Protein AF-A0AA35T7T2-F1 (afdb_monomer)

Radius of gyration: 18.45 Å; Cα contacts (8 Å, |Δi|>4): 358; chains: 1; bounding box: 51×38×45 Å

Mean predicted aligned error: 10.05 Å

Secondary structure (DSSP, 8-state):
-EEEEEPP--S-HHHHHHHHHHHHHTT-SEEEE---SS--SS--S--TTSTT----S-TTS----HHHHHHHHHHH-SSSEEEES-EEGGGS-HHHHHHHHHHHHHHHTS-EE--EE----HHHHHHTT--GGGHHHHHHHHHHHHHHHHHHHHHHHHHTT--TT-----EEEEEEEGGGT----------SSSEEEE-HHHHHHHHHHHHHTT--EEEEE-S-S-HHHHHHHHHHIIIIIHHHH-

Foldseek 3Di:
DAEEEEQFQDPDLVLSLVLLVLLVVLPHAAYEYEADPAQDQDWAQQCPQDPSSTDPDHNPRHDDHRLVSLLSNLVSDQHHAYEYPAHQCQQDPLLVVLVSQVVSCVSSVNRYDHHYDLDGDVVRCVVSVHPNVCSVVSSVVSVCVSCVCVVVVVVVCVVVPDDPPPDADEAEEEEAADPPPDDFDDDDDDPDTRYDHYHLVVLLVVLLVCVVVPHPYYYYYYRDSDSVVSSVVSVCCSPRRVVSSD

Organism: Geodia barretti (NCBI:txid519541)

Nearest PDB structures (foldseek):
  8cbb-assembly1_A  TM=7.106E-01  e=1.492E-10  Enhygromyxa salina
  8cbb-assembly2_D  TM=7.068E-01  e=3.061E-10  Enhygromyxa salina
  8cbb-assembly2_C  TM=6.915E-01  e=2.269E-10  Enhygromyxa salina
  1luc-assembly1_A  TM=7.127E-01  e=1.289E-09  Vibrio harveyi
  8cbb-assembly1_B  TM=6.224E-01  e=2.558E-10  Enhygromyxa salina

Structure (mmCIF, N/CA/C/O backbone):
data_AF-A0AA35T7T2-F1
#
_entry.id   AF-A0AA35T7T2-F1
#
loop_
_atom_site.group_PDB
_atom_site.id
_atom_site.type_symbol
_atom_site.label_atom_id
_atom_site.label_alt_id
_atom_site.label_comp_id
_atom_site.label_asym_id
_atom_site.label_entity_id
_atom_site.label_seq_id
_atom_site.pdbx_PDB_ins_code
_atom_site.Cartn_x
_atom_site.Cartn_y
_atom_site.Cartn_z
_atom_site.occupancy
_atom_site.B_iso_or_equiv
_atom_site.auth_seq_id
_atom_site.auth_comp_id
_atom_site.auth_asym_id
_atom_site.auth_atom_id
_atom_site.pdbx_PDB_model_num
ATOM 1 N N . MET A 1 1 ? -15.234 11.773 5.184 1.00 90.00 1 MET A N 1
ATOM 2 C CA . MET A 1 1 ? -13.893 11.514 4.617 1.00 90.00 1 MET A CA 1
ATOM 3 C C . MET A 1 1 ? -13.522 10.070 4.916 1.00 90.00 1 MET A C 1
ATOM 5 O O . MET A 1 1 ? -13.792 9.624 6.023 1.00 90.00 1 MET A O 1
ATOM 9 N N . GLN A 1 2 ? -12.955 9.349 3.954 1.00 92.56 2 GLN A N 1
ATOM 10 C CA . GLN A 1 2 ? -12.390 8.011 4.138 1.00 92.56 2 GLN A CA 1
ATOM 11 C C . GLN A 1 2 ? -10.878 8.111 4.350 1.00 92.56 2 GLN A C 1
ATOM 13 O O . GLN A 1 2 ? -10.206 8.919 3.706 1.00 92.56 2 GLN A O 1
ATOM 18 N N . TYR A 1 3 ? -10.340 7.274 5.231 1.00 95.19 3 TYR A N 1
ATOM 19 C CA . TYR A 1 3 ? -8.925 7.303 5.592 1.00 95.19 3 TYR A CA 1
ATOM 20 C C . TYR A 1 3 ? -8.271 5.956 5.309 1.00 95.19 3 TYR A C 1
ATOM 22 O O . TYR A 1 3 ? -8.818 4.909 5.659 1.00 95.19 3 TYR A O 1
ATOM 30 N N . GLY A 1 4 ? -7.101 5.995 4.677 1.00 95.12 4 GLY A N 1
ATOM 31 C CA . GLY A 1 4 ? -6.269 4.830 4.425 1.00 95.12 4 GLY A CA 1
ATOM 32 C C . GLY A 1 4 ? -4.819 5.039 4.837 1.00 95.12 4 GLY A C 1
ATOM 33 O O . GLY A 1 4 ? -4.355 6.171 4.978 1.00 95.12 4 GLY A O 1
ATOM 34 N N . PHE A 1 5 ? -4.094 3.937 5.011 1.00 95.44 5 PHE A N 1
ATOM 35 C CA . PHE A 1 5 ? -2.726 3.954 5.532 1.00 95.44 5 PHE A CA 1
ATOM 36 C C . PHE A 1 5 ? -1.808 3.006 4.763 1.00 95.44 5 PHE A C 1
ATOM 38 O O . PHE A 1 5 ? -2.189 1.887 4.432 1.00 95.44 5 PHE A O 1
ATOM 45 N N . CYS A 1 6 ? -0.589 3.439 4.460 1.00 93.62 6 CYS A N 1
ATOM 46 C CA . CYS A 1 6 ? 0.406 2.580 3.838 1.00 93.62 6 CYS A CA 1
ATOM 47 C C . CYS A 1 6 ? 0.903 1.553 4.858 1.00 93.62 6 CYS A C 1
ATOM 49 O O . CYS A 1 6 ? 1.169 1.897 6.002 1.00 93.62 6 CYS A O 1
ATOM 51 N N . LEU A 1 7 ? 1.054 0.299 4.450 1.00 92.94 7 LEU A N 1
ATOM 52 C CA . LEU A 1 7 ? 1.668 -0.728 5.272 1.00 92.94 7 LEU A CA 1
ATOM 53 C C . LEU A 1 7 ? 3.111 -0.316 5.616 1.00 92.94 7 LEU A C 1
ATOM 55 O O . LEU A 1 7 ? 3.824 0.194 4.742 1.00 92.94 7 LEU A O 1
ATOM 59 N N . PRO A 1 8 ? 3.551 -0.543 6.862 1.00 89.12 8 PRO A N 1
ATOM 60 C CA . PRO A 1 8 ? 4.924 -0.283 7.266 1.00 89.12 8 PRO A CA 1
ATOM 61 C C . PRO A 1 8 ? 5.891 -1.201 6.510 1.00 89.12 8 PRO A C 1
ATOM 63 O O . PRO A 1 8 ? 5.558 -2.324 6.131 1.00 89.12 8 PRO A O 1
ATOM 66 N N . ASN A 1 9 ? 7.117 -0.725 6.292 1.00 80.31 9 ASN A N 1
ATOM 67 C CA . ASN A 1 9 ? 8.129 -1.471 5.536 1.00 80.31 9 ASN A CA 1
ATOM 68 C C . ASN A 1 9 ? 8.874 -2.431 6.457 1.00 80.31 9 ASN A C 1
ATOM 70 O O . ASN A 1 9 ? 10.001 -2.166 6.872 1.00 80.31 9 ASN A O 1
ATOM 74 N N . THR A 1 10 ? 8.216 -3.534 6.782 1.00 86.00 10 THR A N 1
ATOM 75 C CA . THR A 1 10 ? 8.790 -4.642 7.541 1.00 86.00 10 THR A CA 1
ATOM 76 C C . THR A 1 10 ? 8.842 -5.908 6.684 1.00 86.00 10 THR A C 1
ATOM 78 O O . THR A 1 10 ? 8.044 -6.086 5.762 1.00 86.00 10 THR A O 1
ATOM 81 N N . MET A 1 11 ? 9.805 -6.782 6.984 1.00 87.69 11 MET A N 1
ATOM 82 C CA . MET A 1 11 ? 9.878 -8.141 6.425 1.00 87.69 11 MET A CA 1
ATOM 83 C C . MET A 1 11 ? 9.157 -9.164 7.302 1.00 87.69 11 MET A C 1
ATOM 85 O O . MET A 1 11 ? 9.107 -10.340 6.941 1.00 87.69 11 MET A O 1
ATOM 89 N N . ASP A 1 12 ? 8.640 -8.743 8.456 1.00 91.19 12 ASP A N 1
ATOM 90 C CA . ASP A 1 12 ? 7.944 -9.614 9.386 1.00 91.19 12 ASP A CA 1
ATOM 91 C C . ASP A 1 12 ? 6.448 -9.680 9.039 1.00 91.19 12 ASP A C 1
ATOM 93 O O . ASP A 1 12 ? 5.705 -8.694 9.088 1.00 91.19 12 ASP A O 1
ATOM 97 N N . GLY A 1 13 ? 5.997 -10.878 8.663 1.00 93.12 13 GLY A N 1
ATOM 98 C CA . GLY A 1 13 ? 4.595 -11.132 8.350 1.00 93.12 13 GLY A CA 1
ATOM 99 C C . GLY A 1 13 ? 3.669 -10.942 9.554 1.00 93.12 13 GLY A C 1
ATOM 100 O O . GLY A 1 13 ? 2.526 -10.505 9.377 1.00 93.12 13 GLY A O 1
ATOM 101 N N . ASP A 1 14 ? 4.120 -11.231 10.773 1.00 94.94 14 ASP A N 1
ATOM 102 C CA . ASP A 1 14 ? 3.295 -11.073 11.970 1.00 94.94 14 ASP A CA 1
ATOM 103 C C . ASP A 1 14 ? 3.052 -9.590 12.249 1.00 94.94 14 ASP A C 1
ATOM 105 O O . ASP A 1 14 ? 1.908 -9.193 12.491 1.00 94.94 14 ASP A O 1
ATOM 109 N N . GLU A 1 15 ? 4.082 -8.758 12.094 1.00 94.31 15 GLU A N 1
ATOM 110 C CA . GLU A 1 15 ? 3.985 -7.301 12.185 1.00 94.31 15 GLU A CA 1
ATOM 111 C C . GLU A 1 15 ? 3.032 -6.711 11.136 1.00 94.31 15 GLU A C 1
ATOM 113 O O . GLU A 1 15 ? 2.139 -5.934 11.489 1.00 94.31 15 GLU A O 1
ATOM 118 N N . LEU A 1 16 ? 3.143 -7.132 9.867 1.00 94.44 16 LEU A N 1
ATOM 119 C CA . LEU A 1 16 ? 2.212 -6.718 8.807 1.00 94.44 16 LEU A CA 1
ATOM 120 C C . LEU A 1 16 ? 0.769 -7.097 9.141 1.00 94.44 16 LEU A C 1
ATOM 122 O O . LEU A 1 16 ? -0.144 -6.281 8.996 1.00 94.44 16 LEU A O 1
ATOM 126 N N . SER A 1 17 ? 0.555 -8.332 9.606 1.00 96.50 17 SER A N 1
ATOM 127 C CA . SER A 1 17 ? -0.779 -8.817 9.966 1.00 96.50 17 SER A CA 1
ATOM 128 C C . SER A 1 17 ? -1.364 -8.047 11.150 1.00 96.50 17 SER A C 1
ATOM 130 O O . SER A 1 17 ? -2.574 -7.826 11.209 1.00 96.50 17 SER A O 1
ATOM 132 N N . ARG A 1 18 ? -0.518 -7.660 12.112 1.00 96.81 18 ARG A N 1
ATOM 133 C CA . ARG A 1 18 ? -0.922 -6.935 13.316 1.00 96.81 18 ARG A CA 1
ATOM 134 C C . ARG A 1 18 ? -1.313 -5.510 12.966 1.00 96.81 18 ARG A C 1
ATOM 136 O O . ARG A 1 18 ? -2.390 -5.076 13.358 1.00 96.81 18 ARG A O 1
ATOM 143 N N . PHE A 1 19 ? -0.484 -4.827 12.179 1.00 96.75 19 PHE A N 1
ATOM 144 C CA . PHE A 1 19 ? -0.776 -3.484 11.695 1.00 96.75 19 PHE A CA 1
ATOM 145 C C . PHE A 1 19 ? -2.083 -3.455 10.888 1.00 96.75 19 PHE A C 1
ATOM 147 O O . PHE A 1 19 ? -2.967 -2.649 11.171 1.00 96.75 19 PHE A O 1
ATOM 154 N N . ALA A 1 20 ? -2.247 -4.369 9.925 1.00 97.62 20 ALA A N 1
ATOM 155 C CA . ALA A 1 20 ? -3.439 -4.399 9.081 1.00 97.62 20 ALA A CA 1
ATOM 156 C C . ALA A 1 20 ? -4.728 -4.689 9.870 1.00 97.62 20 ALA A C 1
ATOM 158 O O . ALA A 1 20 ? -5.756 -4.068 9.606 1.00 97.62 20 ALA A O 1
ATOM 159 N N . ARG A 1 21 ? -4.677 -5.596 10.857 1.00 98.25 21 ARG A N 1
ATOM 160 C CA . ARG A 1 21 ? -5.818 -5.874 11.744 1.00 98.25 2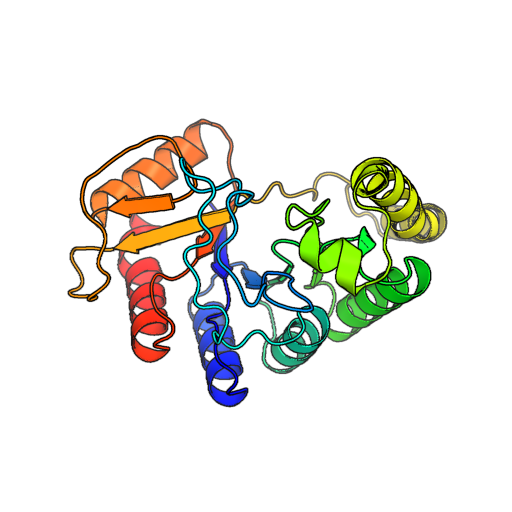1 ARG A CA 1
ATOM 161 C C . ARG A 1 21 ? -6.146 -4.700 12.654 1.00 98.25 21 ARG A C 1
ATOM 163 O O . ARG A 1 21 ? -7.314 -4.366 12.782 1.00 98.25 21 ARG A O 1
ATOM 170 N N . ASN A 1 22 ? -5.142 -4.039 13.224 1.00 97.94 22 ASN A N 1
ATOM 171 C CA . ASN A 1 22 ? -5.368 -2.858 14.053 1.00 97.94 22 ASN A CA 1
ATOM 172 C C . ASN A 1 22 ? -6.011 -1.720 13.239 1.00 97.94 22 ASN A C 1
ATOM 174 O O . ASN A 1 22 ? -6.977 -1.112 13.690 1.00 97.94 22 ASN A O 1
ATOM 178 N N . ALA A 1 23 ? -5.560 -1.504 11.997 1.00 98.00 23 ALA A N 1
ATOM 179 C CA . ALA A 1 23 ? -6.194 -0.539 11.103 1.00 98.00 23 ALA A CA 1
ATOM 180 C C . ALA A 1 23 ? -7.667 -0.888 10.798 1.00 98.00 23 ALA A C 1
ATOM 182 O O . ALA A 1 23 ? -8.518 0.001 10.775 1.00 98.00 23 ALA A O 1
ATOM 183 N N . GLU A 1 24 ? -7.975 -2.174 10.593 1.00 98.19 24 GLU A N 1
ATOM 184 C CA . GLU A 1 24 ? -9.346 -2.669 10.399 1.00 98.19 24 GLU A CA 1
ATOM 185 C C . GLU A 1 24 ? -10.217 -2.479 11.652 1.00 98.19 24 GLU A C 1
ATOM 187 O O . GLU A 1 24 ? -11.337 -1.980 11.553 1.00 98.19 24 GLU A O 1
ATOM 192 N N . GLU A 1 25 ? -9.704 -2.828 12.833 1.00 98.12 25 GLU A N 1
ATOM 193 C CA . GLU A 1 25 ? -10.405 -2.710 14.119 1.00 98.12 25 GLU A CA 1
ATOM 194 C C . GLU A 1 25 ? -10.719 -1.253 14.488 1.00 98.12 25 GLU A C 1
ATOM 196 O O . GLU A 1 25 ? -11.779 -0.974 15.049 1.00 98.12 25 GLU A O 1
ATOM 201 N N . LEU A 1 26 ? -9.839 -0.318 14.118 1.00 97.81 26 LEU A N 1
ATOM 202 C CA . LEU A 1 26 ? -10.050 1.124 14.283 1.00 97.81 26 LEU A CA 1
ATOM 203 C C . LEU A 1 26 ? -11.031 1.716 13.253 1.00 97.81 26 LEU A C 1
ATOM 205 O O . LEU A 1 26 ? -11.369 2.897 13.331 1.00 97.81 26 LEU A O 1
ATOM 209 N N . GLY A 1 27 ? -11.517 0.908 12.304 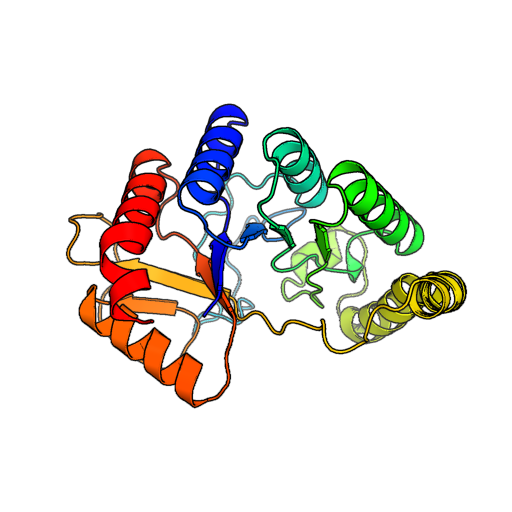1.00 96.56 27 GLY A N 1
ATOM 210 C CA . GLY A 1 27 ? -12.532 1.304 11.330 1.00 96.56 27 GLY A CA 1
ATOM 211 C C . GLY A 1 27 ? -11.993 2.109 10.149 1.00 96.56 27 GLY A C 1
ATOM 212 O O . GLY A 1 27 ? -12.755 2.846 9.518 1.00 96.56 27 GLY A O 1
ATOM 213 N N . PHE A 1 28 ? -10.698 2.000 9.837 1.00 97.56 28 PHE A N 1
ATOM 214 C CA . PHE A 1 28 ? -10.143 2.643 8.649 1.00 97.56 28 PHE A CA 1
ATOM 215 C C . PHE A 1 28 ? -10.574 1.937 7.363 1.00 97.56 28 PHE A C 1
ATOM 217 O O . PHE A 1 28 ? -10.801 0.731 7.323 1.00 97.56 28 PHE A O 1
ATOM 224 N N . GLU A 1 29 ? -10.673 2.713 6.284 1.00 96.69 29 GLU A N 1
ATOM 225 C CA . GLU A 1 29 ? -11.236 2.248 5.015 1.00 96.69 29 GLU A CA 1
ATOM 226 C C . GLU A 1 29 ? -10.290 1.282 4.298 1.00 96.69 29 GLU A C 1
ATOM 228 O O . GLU A 1 29 ? -10.727 0.327 3.654 1.00 96.69 29 GLU A O 1
ATOM 233 N N . SER A 1 30 ? -8.983 1.565 4.338 1.00 96.56 30 SER A N 1
ATOM 234 C CA . SER A 1 30 ? -8.034 0.904 3.443 1.00 96.56 30 SER A CA 1
ATOM 235 C C . SER A 1 30 ? -6.593 0.865 3.946 1.00 96.56 30 SER A C 1
ATOM 237 O O . SER A 1 30 ? -6.118 1.790 4.604 1.00 96.56 30 SER A O 1
ATOM 239 N N . VAL A 1 31 ? -5.864 -0.180 3.554 1.00 97.19 31 VAL A N 1
ATOM 240 C CA . VAL A 1 31 ? -4.403 -0.258 3.664 1.00 97.19 31 VAL A CA 1
ATOM 241 C C . VAL A 1 31 ? -3.747 -0.375 2.296 1.00 97.19 31 VAL A C 1
ATOM 243 O O . VAL A 1 31 ? -4.304 -0.977 1.374 1.00 97.19 31 VAL A O 1
ATOM 246 N N . TRP A 1 32 ? -2.554 0.203 2.160 1.00 95.19 32 TRP A N 1
ATOM 247 C CA . TRP A 1 32 ? -1.897 0.378 0.866 1.00 95.19 32 TRP A CA 1
ATOM 248 C C . TRP A 1 32 ? -0.437 -0.055 0.868 1.00 95.19 32 TRP A C 1
ATOM 250 O O . TRP A 1 32 ? 0.252 0.106 1.861 1.00 95.19 32 TRP A O 1
ATOM 260 N N . ILE A 1 33 ? 0.090 -0.534 -0.253 1.00 93.06 33 ILE A N 1
ATOM 261 C CA . ILE A 1 33 ? 1.530 -0.795 -0.391 1.00 93.06 33 ILE A CA 1
ATOM 262 C C . ILE A 1 33 ? 2.050 -0.307 -1.741 1.00 93.06 33 ILE A C 1
ATOM 264 O O . ILE A 1 33 ? 1.362 -0.400 -2.756 1.00 93.06 33 ILE A O 1
ATOM 268 N N . GLY A 1 34 ? 3.242 0.294 -1.741 1.00 90.31 34 GLY A N 1
ATOM 269 C CA . GLY A 1 34 ? 3.920 0.713 -2.970 1.00 90.31 34 GLY A CA 1
ATOM 270 C C . GLY A 1 34 ? 4.467 -0.476 -3.758 1.00 90.31 34 GLY A C 1
ATOM 271 O O . GLY A 1 34 ? 4.434 -1.604 -3.271 1.00 90.31 34 GLY A O 1
ATOM 272 N N . ASP A 1 35 ? 4.996 -0.216 -4.950 1.00 90.19 35 ASP A N 1
ATOM 273 C CA . ASP A 1 35 ? 5.568 -1.246 -5.818 1.00 90.19 35 ASP A CA 1
ATOM 274 C C . ASP A 1 35 ? 6.984 -0.904 -6.259 1.00 90.19 35 ASP A C 1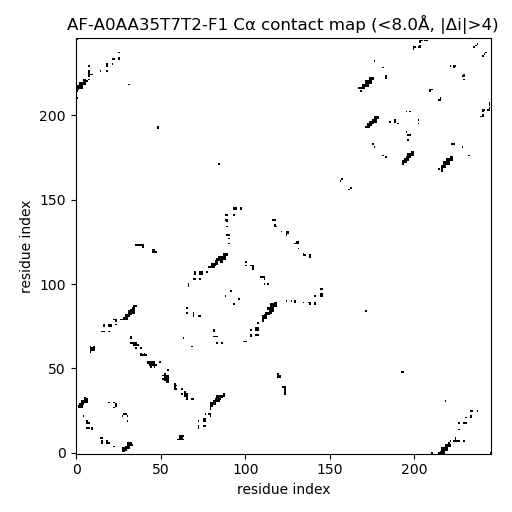
ATOM 276 O O . ASP A 1 35 ? 7.214 0.108 -6.920 1.00 90.19 35 ASP A O 1
ATOM 280 N N . HIS A 1 36 ? 7.906 -1.777 -5.865 1.00 87.62 36 HIS A N 1
ATOM 281 C CA . HIS A 1 36 ? 9.298 -1.810 -6.276 1.00 87.62 36 HIS A CA 1
ATOM 282 C C . HIS A 1 36 ? 9.718 -3.276 -6.380 1.00 87.62 36 HIS A C 1
ATOM 284 O O . HIS A 1 36 ? 9.483 -4.058 -5.457 1.00 87.62 36 HIS A O 1
ATOM 290 N N . ILE A 1 37 ? 10.339 -3.647 -7.498 1.00 85.75 37 ILE A N 1
ATOM 291 C CA . ILE A 1 37 ? 10.889 -4.991 -7.711 1.00 85.75 37 ILE A CA 1
ATOM 292 C C . ILE A 1 37 ? 12.327 -5.048 -7.207 1.00 85.75 37 ILE A C 1
ATOM 294 O O . ILE A 1 37 ? 12.733 -6.021 -6.574 1.00 85.75 37 ILE A O 1
ATOM 298 N N . VAL A 1 38 ? 13.092 -3.989 -7.476 1.00 78.75 38 VAL A N 1
ATOM 299 C CA . VAL A 1 38 ? 14.473 -3.827 -7.023 1.00 78.75 38 VAL A CA 1
ATOM 300 C C . VAL A 1 38 ? 14.713 -2.362 -6.681 1.00 78.75 38 VAL A C 1
ATOM 302 O O . VAL A 1 38 ? 14.539 -1.476 -7.513 1.00 78.75 38 VAL A O 1
ATOM 305 N N . LEU A 1 39 ? 15.126 -2.080 -5.446 1.00 72.00 39 LEU A N 1
ATOM 306 C CA . LEU A 1 39 ? 15.522 -0.721 -5.087 1.00 72.00 39 LEU A CA 1
ATOM 307 C C . LEU A 1 39 ? 16.903 -0.400 -5.681 1.00 72.00 39 LEU A C 1
ATOM 309 O O . LEU A 1 39 ? 17.771 -1.277 -5.747 1.00 72.00 39 LEU A O 1
ATOM 313 N N . PRO A 1 40 ? 17.132 0.844 -6.135 1.00 62.34 40 PRO A N 1
ATOM 314 C CA . PRO A 1 40 ? 18.400 1.217 -6.737 1.00 62.34 40 PRO A CA 1
ATOM 315 C C . PRO A 1 40 ? 19.501 1.182 -5.671 1.00 62.34 40 PRO A C 1
ATOM 317 O O . PRO A 1 40 ? 19.348 1.743 -4.591 1.00 62.34 40 PRO A O 1
ATOM 320 N N . THR A 1 41 ? 20.635 0.554 -5.989 1.00 55.84 41 THR A N 1
ATOM 321 C CA . THR A 1 41 ? 21.811 0.443 -5.101 1.00 55.84 41 THR A CA 1
ATOM 322 C C . THR A 1 41 ? 22.611 1.746 -4.970 1.00 55.84 41 THR A C 1
ATOM 324 O O . THR A 1 41 ? 23.565 1.812 -4.200 1.00 55.84 41 THR A O 1
ATOM 327 N N . ALA A 1 42 ? 22.233 2.790 -5.713 1.00 60.41 42 ALA A N 1
ATOM 328 C CA . ALA A 1 42 ? 22.849 4.113 -5.706 1.00 60.41 42 ALA A CA 1
ATOM 329 C C . ALA A 1 42 ? 21.781 5.205 -5.544 1.00 60.41 42 ALA A C 1
ATOM 331 O O . ALA A 1 42 ? 20.602 4.988 -5.831 1.00 60.41 42 ALA A O 1
ATOM 332 N N . SER A 1 43 ? 22.196 6.396 -5.105 1.00 69.12 43 SER A N 1
ATOM 333 C CA . SER A 1 43 ? 21.318 7.566 -5.044 1.00 69.12 43 SER A CA 1
ATOM 334 C C . SER A 1 43 ? 20.722 7.879 -6.424 1.00 69.12 43 SER A C 1
ATOM 336 O O . SER A 1 43 ? 21.392 7.788 -7.450 1.00 69.12 43 SER A O 1
ATOM 338 N N . THR A 1 44 ? 19.443 8.253 -6.448 1.00 73.75 44 THR A N 1
ATOM 339 C CA . THR A 1 44 ? 18.723 8.696 -7.652 1.00 73.75 44 THR A CA 1
ATOM 340 C C . THR A 1 44 ? 18.347 10.166 -7.516 1.00 73.75 44 THR A C 1
ATOM 342 O O . THR A 1 44 ? 18.160 10.640 -6.398 1.00 73.75 44 THR A O 1
ATOM 345 N N . ASN A 1 45 ? 18.252 10.874 -8.642 1.00 80.31 45 ASN A N 1
ATOM 346 C CA . ASN A 1 45 ? 17.723 12.236 -8.758 1.00 80.31 45 ASN A CA 1
ATOM 347 C C . ASN A 1 45 ? 16.385 12.270 -9.532 1.00 80.31 45 ASN A C 1
ATOM 349 O O . ASN A 1 45 ? 15.971 13.322 -10.016 1.00 80.31 45 ASN A O 1
ATOM 353 N N . GLN A 1 46 ? 15.733 11.115 -9.702 1.00 81.44 46 GLN A N 1
ATOM 354 C CA . GLN A 1 46 ? 14.490 10.970 -10.466 1.00 81.44 46 GLN A CA 1
ATOM 355 C C . GLN A 1 46 ? 13.238 10.926 -9.575 1.00 81.44 46 GLN A C 1
ATOM 357 O O . GLN A 1 46 ? 12.130 10.791 -10.094 1.00 81.44 46 GLN A O 1
ATOM 362 N N . TYR A 1 47 ? 13.376 11.007 -8.246 1.00 81.00 47 TYR A N 1
ATOM 363 C CA . TYR A 1 47 ? 12.241 10.862 -7.339 1.00 81.00 47 TYR A CA 1
ATOM 364 C C . TYR A 1 47 ? 11.298 12.074 -7.435 1.00 81.00 47 TYR A C 1
ATOM 366 O O . TYR A 1 47 ? 11.679 13.182 -7.066 1.00 81.00 47 TYR A O 1
ATOM 374 N N . PRO A 1 48 ? 10.040 11.905 -7.877 1.00 77.31 48 PRO A N 1
ATOM 375 C CA . PRO A 1 48 ? 9.173 13.040 -8.207 1.00 77.31 48 PRO A CA 1
ATOM 376 C C . PRO A 1 48 ? 8.642 13.794 -6.980 1.00 77.31 48 PRO A C 1
ATOM 378 O O . PRO A 1 48 ? 8.014 14.841 -7.123 1.00 77.31 48 PRO A O 1
ATOM 381 N N . TYR A 1 49 ? 8.859 13.261 -5.775 1.00 76.31 49 TYR A N 1
ATOM 382 C CA . TYR A 1 49 ? 8.293 13.794 -4.535 1.00 76.31 49 TYR A CA 1
ATOM 383 C C . TYR A 1 49 ? 9.321 14.519 -3.656 1.00 76.31 49 TYR A C 1
ATOM 385 O O . TYR A 1 49 ? 8.991 14.927 -2.543 1.00 76.31 49 TYR A O 1
ATOM 393 N N . THR A 1 50 ? 10.554 14.706 -4.135 1.00 77.81 50 THR A N 1
ATOM 394 C CA . THR A 1 50 ? 11.561 15.563 -3.493 1.00 77.81 50 THR A CA 1
ATOM 395 C C . THR A 1 50 ? 12.064 16.629 -4.466 1.00 77.81 50 THR A C 1
ATOM 397 O O . THR A 1 50 ? 12.243 16.339 -5.647 1.00 77.81 50 THR A O 1
ATOM 400 N N . PRO A 1 51 ? 12.317 17.872 -4.004 1.00 77.06 51 PRO A N 1
ATOM 401 C CA . PRO A 1 51 ? 12.749 18.957 -4.891 1.00 77.06 51 PRO A CA 1
ATOM 402 C C . PRO A 1 51 ? 14.060 18.682 -5.638 1.00 77.06 51 PRO A C 1
ATOM 404 O O . PRO A 1 51 ? 14.248 19.164 -6.749 1.00 77.06 51 PRO A O 1
ATOM 407 N N . ASP A 1 52 ? 14.967 17.928 -5.018 1.00 80.38 52 ASP A N 1
ATOM 408 C CA . ASP A 1 52 ? 16.266 17.544 -5.575 1.00 80.38 52 ASP A CA 1
ATOM 409 C C . ASP A 1 52 ? 16.235 16.184 -6.291 1.00 80.38 52 ASP A C 1
ATOM 411 O O . ASP A 1 52 ? 17.265 15.711 -6.772 1.00 80.38 52 ASP A O 1
ATOM 415 N N . GLY A 1 53 ? 15.068 15.537 -6.340 1.00 78.94 53 GLY A N 1
ATOM 416 C CA . GLY A 1 53 ? 14.902 14.217 -6.925 1.00 78.94 53 GLY A CA 1
ATOM 417 C C . GLY A 1 53 ? 15.496 13.076 -6.098 1.00 78.94 53 GLY A C 1
ATOM 418 O O . GLY A 1 53 ? 15.505 11.936 -6.567 1.00 78.94 53 GLY A O 1
ATOM 419 N N . SER A 1 54 ? 15.995 13.350 -4.886 1.00 79.62 54 SER A N 1
ATOM 420 C CA . SER A 1 54 ? 16.577 12.336 -4.010 1.00 79.62 54 SER A CA 1
ATOM 421 C C . SER A 1 54 ? 15.522 11.361 -3.496 1.00 79.62 54 SER A C 1
ATOM 423 O O . SER A 1 54 ? 14.497 11.755 -2.932 1.00 79.62 54 SER A O 1
ATOM 425 N N . PHE A 1 55 ? 15.769 10.061 -3.642 1.00 76.62 55 PHE A N 1
ATOM 426 C CA . PHE A 1 55 ? 14.948 9.061 -2.970 1.00 76.62 55 PHE A CA 1
ATOM 427 C C . PHE A 1 55 ? 15.416 8.908 -1.523 1.00 76.62 55 PHE A C 1
ATOM 429 O O . PHE A 1 55 ? 16.558 8.542 -1.263 1.00 76.62 55 PHE A O 1
ATOM 436 N N . ARG A 1 56 ? 14.532 9.222 -0.570 1.00 67.81 56 ARG A N 1
ATOM 437 C CA . ARG A 1 56 ? 14.882 9.301 0.860 1.00 67.81 56 ARG A CA 1
ATOM 438 C C . ARG A 1 56 ? 15.011 7.947 1.554 1.00 67.81 56 ARG A C 1
ATOM 440 O O . ARG A 1 56 ? 15.413 7.910 2.713 1.00 67.81 56 ARG A O 1
ATOM 447 N N . ARG A 1 57 ? 14.644 6.848 0.890 1.00 71.12 57 ARG A N 1
ATOM 448 C CA . ARG A 1 57 ? 14.751 5.513 1.484 1.00 71.12 57 ARG A CA 1
ATOM 449 C C . ARG A 1 57 ? 16.147 4.924 1.272 1.00 71.12 57 ARG A C 1
ATOM 451 O O . ARG A 1 57 ? 16.665 5.023 0.159 1.00 71.12 57 ARG A O 1
ATOM 458 N N . PRO A 1 58 ? 16.728 4.280 2.302 1.00 67.50 58 PRO A N 1
ATOM 459 C CA . PRO A 1 58 ? 17.944 3.491 2.146 1.00 67.50 58 PRO A CA 1
ATOM 460 C C . PRO A 1 58 ? 17.761 2.399 1.091 1.00 67.50 58 PRO A C 1
ATOM 462 O O . PRO A 1 58 ? 16.686 1.813 0.976 1.00 67.50 58 PRO A O 1
ATOM 465 N N . HIS A 1 59 ? 18.817 2.105 0.342 1.00 66.69 59 HIS A N 1
ATOM 466 C CA . HIS A 1 59 ? 18.805 1.051 -0.670 1.00 66.69 59 HIS A CA 1
ATOM 467 C C . HIS A 1 59 ? 18.753 -0.355 -0.053 1.00 66.69 59 HIS A C 1
ATOM 469 O O . HIS A 1 59 ? 18.270 -1.280 -0.697 1.00 66.69 59 HIS A O 1
ATOM 475 N N . GLU A 1 60 ? 19.197 -0.516 1.200 1.00 67.00 60 GLU A N 1
ATOM 476 C CA . GLU A 1 60 ? 19.040 -1.764 1.953 1.00 67.00 60 GLU A CA 1
ATOM 477 C C . GLU A 1 60 ? 17.660 -1.893 2.611 1.00 67.00 60 GLU A C 1
ATOM 479 O O . GLU A 1 60 ? 17.398 -2.894 3.282 1.00 67.00 60 GLU A O 1
ATOM 484 N N . ALA A 1 61 ? 16.784 -0.887 2.471 1.00 71.62 61 ALA A N 1
ATOM 485 C CA . ALA A 1 61 ? 15.473 -0.933 3.094 1.00 71.62 61 ALA A CA 1
ATOM 486 C C . ALA A 1 61 ? 14.686 -2.126 2.534 1.00 71.62 61 ALA A C 1
ATOM 488 O O . ALA A 1 61 ? 14.520 -2.234 1.315 1.00 71.62 61 ALA A O 1
ATOM 489 N N . PRO A 1 62 ? 14.186 -3.017 3.402 1.00 69.75 62 PRO A N 1
ATOM 490 C CA . PRO A 1 62 ? 13.422 -4.158 2.947 1.00 69.75 62 PRO A CA 1
ATOM 491 C C . PRO A 1 62 ? 12.180 -3.723 2.169 1.00 69.75 62 PRO A C 1
ATOM 493 O O . PRO A 1 62 ? 11.456 -2.814 2.585 1.00 69.75 62 PRO A O 1
ATOM 496 N N . PHE A 1 63 ? 11.920 -4.400 1.052 1.00 80.88 63 PHE A N 1
ATOM 497 C CA . PHE A 1 63 ? 10.715 -4.198 0.259 1.00 80.88 63 PHE A CA 1
ATOM 498 C C . PHE A 1 63 ? 10.180 -5.553 -0.196 1.00 80.88 63 PHE A C 1
ATOM 500 O O . PHE A 1 63 ? 10.796 -6.242 -1.008 1.00 80.88 63 PHE A O 1
ATOM 507 N N . LEU A 1 64 ? 9.049 -5.961 0.375 1.00 89.88 64 LEU A N 1
ATOM 508 C CA . LEU A 1 64 ? 8.347 -7.162 -0.058 1.00 89.88 64 LEU A CA 1
ATOM 509 C C . LEU A 1 64 ? 7.580 -6.891 -1.354 1.00 89.88 64 LEU A C 1
ATOM 511 O O . LEU A 1 64 ? 7.122 -5.777 -1.605 1.00 89.88 64 LEU A O 1
ATOM 515 N N . GLU A 1 65 ? 7.403 -7.935 -2.161 1.00 92.06 65 GLU A N 1
ATOM 516 C CA . GLU A 1 65 ? 6.667 -7.842 -3.421 1.00 92.06 65 GLU A CA 1
ATOM 517 C C . GLU A 1 65 ? 5.184 -7.516 -3.160 1.00 92.06 65 GLU A C 1
ATOM 519 O O . GLU A 1 65 ? 4.488 -8.215 -2.419 1.00 92.06 65 GLU A O 1
ATOM 524 N N . THR A 1 66 ? 4.707 -6.436 -3.781 1.00 93.75 66 THR A N 1
ATOM 525 C CA . THR A 1 66 ? 3.395 -5.809 -3.556 1.00 93.75 66 THR A CA 1
ATOM 526 C C . THR A 1 66 ? 2.233 -6.788 -3.619 1.00 93.75 66 THR A C 1
ATOM 528 O O . THR A 1 66 ? 1.408 -6.817 -2.708 1.00 93.75 66 THR A O 1
ATOM 531 N N . LEU A 1 67 ? 2.128 -7.586 -4.686 1.00 92.25 67 LEU A N 1
ATOM 532 C CA . LEU A 1 67 ? 0.961 -8.445 -4.905 1.00 92.25 67 LEU A CA 1
ATOM 533 C C . LEU A 1 67 ? 0.938 -9.614 -3.914 1.00 92.25 67 LEU A C 1
ATOM 535 O O . LEU A 1 67 ? -0.132 -10.025 -3.460 1.00 92.25 67 LEU A O 1
ATOM 539 N N . THR A 1 68 ? 2.116 -10.094 -3.525 1.00 95.44 68 THR A N 1
ATOM 540 C CA . THR A 1 68 ? 2.309 -11.106 -2.486 1.00 95.44 68 THR A CA 1
ATOM 541 C C . THR A 1 68 ? 1.885 -10.575 -1.118 1.00 95.44 68 THR A C 1
ATOM 543 O O . THR A 1 68 ? 1.123 -11.242 -0.416 1.00 95.44 68 THR A O 1
ATOM 546 N N . VAL A 1 69 ? 2.300 -9.355 -0.754 1.00 96.19 69 VAL A N 1
ATOM 547 C CA . VAL A 1 69 ? 1.870 -8.719 0.503 1.00 96.19 69 VAL A CA 1
ATOM 548 C C . VAL A 1 69 ? 0.368 -8.477 0.512 1.00 96.19 69 VAL A C 1
ATOM 550 O O . VAL A 1 69 ? -0.286 -8.773 1.509 1.00 96.19 69 VAL A O 1
ATOM 553 N N . LEU A 1 70 ? -0.209 -7.990 -0.589 1.00 95.88 70 LEU A N 1
ATOM 554 C CA . LEU A 1 70 ? -1.654 -7.792 -0.671 1.00 95.88 70 LEU A CA 1
ATOM 555 C C . LEU A 1 70 ? -2.412 -9.109 -0.476 1.00 95.88 70 LEU A C 1
ATOM 557 O O . LEU A 1 70 ? -3.377 -9.136 0.281 1.00 95.88 70 LEU A O 1
ATOM 561 N N . ALA A 1 71 ? -1.965 -10.211 -1.085 1.00 96.56 71 ALA A N 1
ATOM 562 C CA . ALA A 1 71 ? -2.573 -11.525 -0.872 1.00 96.56 71 ALA A CA 1
ATOM 563 C C . ALA A 1 71 ? -2.457 -11.999 0.588 1.00 96.56 71 ALA A C 1
ATOM 565 O O . ALA A 1 71 ? -3.424 -12.527 1.140 1.00 96.56 71 ALA A O 1
ATOM 566 N N . TYR A 1 72 ? -1.306 -11.774 1.225 1.00 98.06 72 TYR A N 1
ATOM 567 C CA . TYR A 1 72 ? -1.094 -12.085 2.637 1.00 98.06 72 TYR A CA 1
ATOM 568 C C . TYR A 1 72 ? -2.036 -11.279 3.544 1.00 98.06 72 TYR A C 1
ATOM 570 O O . TYR A 1 72 ? -2.787 -11.848 4.335 1.00 98.06 72 TYR A O 1
ATOM 578 N N . VAL A 1 73 ? -2.086 -9.957 3.367 1.00 97.88 73 VAL A N 1
ATOM 579 C CA . VAL A 1 73 ? -2.953 -9.068 4.153 1.00 97.88 73 VAL A CA 1
ATOM 580 C C . VAL A 1 73 ? -4.433 -9.359 3.903 1.00 97.88 73 VAL A C 1
ATOM 582 O O . VAL A 1 73 ? -5.222 -9.322 4.849 1.00 97.88 73 VAL A O 1
ATOM 585 N N . ALA A 1 74 ? -4.818 -9.723 2.674 1.00 96.44 74 ALA A N 1
ATOM 586 C CA . ALA A 1 74 ? -6.174 -10.170 2.360 1.00 96.44 74 ALA A CA 1
ATOM 587 C C . ALA A 1 74 ? -6.608 -11.341 3.246 1.00 96.44 74 ALA A C 1
ATOM 589 O O . ALA A 1 74 ? -7.752 -11.370 3.693 1.00 96.44 74 ALA A O 1
ATOM 590 N N . ALA A 1 75 ? -5.705 -12.291 3.500 1.00 97.94 75 ALA A N 1
ATOM 591 C CA . ALA A 1 75 ? -5.979 -13.466 4.320 1.00 97.94 75 ALA A CA 1
ATOM 592 C C . ALA A 1 75 ? -6.043 -13.147 5.825 1.00 97.94 75 ALA A C 1
ATOM 594 O O . ALA A 1 75 ? -6.731 -13.847 6.565 1.00 97.94 75 ALA A O 1
ATOM 595 N N . CYS A 1 76 ? -5.353 -12.096 6.277 1.00 97.94 76 CYS A N 1
ATOM 596 C CA . CYS A 1 76 ? -5.308 -11.684 7.684 1.00 97.94 76 CYS A CA 1
ATOM 597 C C . CYS A 1 76 ? -6.427 -10.711 8.099 1.00 97.94 76 CYS A C 1
ATOM 599 O O . CYS A 1 76 ? -6.532 -10.393 9.281 1.00 97.94 76 CYS A O 1
ATOM 601 N N . THR A 1 77 ? -7.231 -10.223 7.152 1.00 98.31 77 THR A N 1
ATOM 602 C CA . THR A 1 77 ? -8.249 -9.176 7.357 1.00 98.31 77 THR A CA 1
ATOM 603 C C . THR A 1 77 ? -9.590 -9.572 6.743 1.00 98.31 77 THR A C 1
ATOM 605 O O . THR A 1 77 ? -9.660 -10.480 5.910 1.00 98.31 77 THR A O 1
ATOM 608 N N . SER A 1 78 ? -10.674 -8.909 7.142 1.00 97.62 78 SER A N 1
ATOM 609 C CA . SER A 1 78 ? -12.039 -9.344 6.827 1.00 97.62 78 SER A CA 1
ATOM 610 C C . SER A 1 78 ? -12.898 -8.316 6.083 1.00 97.62 78 SER A C 1
ATOM 612 O O . SER A 1 78 ? -13.758 -8.718 5.295 1.00 97.62 78 SER A O 1
ATOM 614 N N . SER A 1 79 ? -12.655 -7.022 6.277 1.00 96.56 79 SER A N 1
ATOM 615 C CA . SER A 1 79 ? -13.478 -5.915 5.779 1.00 96.56 79 SER A CA 1
ATOM 616 C C . SER A 1 79 ? -12.665 -4.767 5.175 1.00 96.56 79 SER A C 1
ATOM 618 O O . SER A 1 79 ? -13.132 -4.172 4.203 1.00 96.56 79 SER A O 1
ATOM 620 N N . ILE A 1 80 ? -11.451 -4.491 5.663 1.00 97.88 80 ILE A N 1
ATOM 621 C CA . ILE A 1 80 ? -10.628 -3.369 5.193 1.00 97.88 80 ILE A CA 1
ATOM 622 C C . ILE A 1 80 ? -10.227 -3.545 3.727 1.00 97.88 80 ILE A C 1
ATOM 624 O O . ILE A 1 80 ? -9.868 -4.643 3.289 1.00 97.88 80 ILE A O 1
ATOM 628 N N . ARG A 1 81 ? -10.273 -2.473 2.935 1.00 97.19 81 ARG A N 1
ATOM 629 C CA . ARG A 1 81 ? -9.817 -2.521 1.539 1.00 97.19 81 ARG A CA 1
ATOM 630 C C . ARG A 1 81 ? -8.297 -2.633 1.492 1.00 97.19 81 ARG A C 1
ATOM 632 O O . ARG A 1 81 ? -7.593 -2.072 2.325 1.00 97.19 81 ARG A O 1
ATOM 639 N N . ILE A 1 82 ? -7.780 -3.347 0.503 1.00 96.50 82 ILE A N 1
ATOM 640 C CA . ILE A 1 82 ? -6.340 -3.568 0.326 1.00 96.50 82 ILE A CA 1
ATOM 641 C C . ILE A 1 82 ? -5.944 -3.075 -1.059 1.00 96.50 82 ILE A C 1
ATOM 643 O O . ILE A 1 82 ? -6.589 -3.440 -2.041 1.00 96.50 82 ILE A O 1
ATOM 647 N N . GLY A 1 83 ? -4.916 -2.239 -1.172 1.00 93.19 83 GLY A N 1
ATOM 648 C CA . GLY A 1 83 ? -4.599 -1.635 -2.462 1.00 93.19 83 GLY A CA 1
ATOM 649 C C . GLY A 1 83 ? -3.132 -1.354 -2.730 1.00 93.19 83 GLY A C 1
ATOM 650 O O . GLY A 1 83 ? -2.298 -1.272 -1.833 1.00 93.19 83 GLY A O 1
ATOM 651 N N . SER A 1 84 ? -2.809 -1.184 -4.005 1.00 91.19 84 SER A N 1
ATOM 652 C CA . SER A 1 84 ? -1.484 -0.741 -4.439 1.00 91.19 84 SER A CA 1
ATOM 653 C C . SER A 1 84 ? -1.424 0.786 -4.554 1.00 91.19 84 SER A C 1
ATOM 655 O O . SER A 1 84 ? -2.338 1.408 -5.088 1.00 91.19 84 SER A O 1
ATOM 657 N N . THR A 1 85 ? -0.341 1.411 -4.088 1.00 88.75 85 THR A N 1
ATOM 658 C CA . THR A 1 85 ? -0.084 2.860 -4.236 1.00 88.75 85 THR A CA 1
ATOM 659 C C . THR A 1 85 ? 1.350 3.127 -4.715 1.00 88.75 85 THR A C 1
ATOM 661 O O . THR A 1 85 ? 2.239 3.570 -3.986 1.00 88.75 85 THR A O 1
ATOM 664 N N . VAL A 1 86 ? 1.665 2.781 -5.956 1.00 86.94 86 VAL A N 1
ATOM 665 C CA . VAL A 1 86 ? 0.819 2.189 -7.011 1.00 86.94 86 VAL A CA 1
ATOM 666 C C . VAL A 1 86 ? 1.563 1.002 -7.613 1.00 86.94 86 VAL A C 1
ATOM 668 O O . VAL A 1 86 ? 2.786 0.991 -7.548 1.00 86.94 86 VAL A O 1
ATOM 671 N N . VAL A 1 87 ? 0.858 0.023 -8.192 1.00 89.12 87 VAL A N 1
ATOM 672 C CA . VAL A 1 87 ? 1.505 -1.038 -8.974 1.00 89.12 87 VAL A CA 1
ATOM 673 C C . VAL A 1 87 ? 2.064 -0.395 -10.233 1.00 89.12 87 VAL A C 1
ATOM 675 O O . VAL A 1 87 ? 1.340 0.315 -10.939 1.00 89.12 87 VAL A O 1
ATOM 678 N N . ILE A 1 88 ? 3.351 -0.586 -10.497 1.00 90.88 88 ILE A N 1
ATOM 679 C CA . ILE A 1 88 ? 3.955 -0.076 -11.718 1.00 90.88 88 ILE A CA 1
ATOM 680 C C . ILE A 1 88 ? 3.610 -1.070 -12.800 1.00 90.88 88 ILE A C 1
ATOM 682 O O . ILE A 1 88 ? 4.183 -2.158 -12.887 1.00 90.88 88 ILE A O 1
ATOM 686 N N . VAL A 1 89 ? 2.602 -0.694 -13.581 1.00 83.50 89 VAL A N 1
ATOM 687 C CA . VAL A 1 89 ? 1.970 -1.583 -14.544 1.00 83.50 89 VAL A CA 1
ATOM 688 C C . VAL A 1 89 ? 3.043 -2.192 -15.442 1.00 83.50 89 VAL A C 1
ATOM 690 O O . VAL A 1 89 ? 3.217 -3.397 -15.308 1.00 83.50 89 VAL A O 1
ATOM 693 N N . PRO A 1 90 ? 3.899 -1.427 -16.154 1.00 87.75 90 PRO A N 1
ATOM 694 C CA . PRO A 1 90 ? 4.884 -1.975 -17.096 1.00 87.75 90 PRO A CA 1
ATOM 695 C C . PRO A 1 90 ? 5.870 -3.043 -16.576 1.00 87.75 90 PRO A C 1
ATOM 697 O O . PRO A 1 90 ? 6.537 -3.673 -17.390 1.00 87.75 90 PRO A O 1
ATOM 700 N N . TYR A 1 91 ? 5.991 -3.278 -15.264 1.00 89.44 91 TYR A N 1
ATOM 701 C CA . TYR A 1 91 ? 6.977 -4.204 -14.688 1.00 89.44 91 TYR A CA 1
ATOM 702 C C . TYR A 1 91 ? 6.691 -5.702 -14.886 1.00 89.44 91 TYR A C 1
ATOM 704 O O . TYR A 1 91 ? 7.603 -6.511 -14.732 1.00 89.44 91 TYR A O 1
ATOM 712 N N . ARG A 1 92 ? 5.452 -6.132 -15.163 1.00 85.25 92 ARG A N 1
ATOM 713 C CA . ARG A 1 92 ? 5.095 -7.575 -15.176 1.00 85.25 92 ARG A CA 1
ATOM 714 C C . ARG A 1 92 ? 4.138 -7.890 -16.304 1.00 85.25 92 ARG A C 1
ATOM 716 O O . ARG A 1 92 ? 3.172 -7.182 -16.393 1.00 85.25 92 ARG A O 1
ATOM 723 N N . ASN A 1 93 ? 4.250 -8.985 -17.051 1.00 84.31 93 ASN A N 1
ATOM 724 C CA . ASN A 1 93 ? 3.303 -9.312 -18.140 1.00 84.31 93 ASN A CA 1
ATOM 725 C C . ASN A 1 93 ? 1.811 -8.920 -17.873 1.00 84.31 93 ASN A C 1
ATOM 727 O O . ASN A 1 93 ? 1.259 -9.335 -16.847 1.00 84.31 93 ASN A O 1
ATOM 731 N N . PRO A 1 94 ? 1.133 -8.195 -18.790 1.00 74.75 94 PRO A N 1
ATOM 732 C CA . PRO A 1 94 ? -0.199 -7.627 -18.546 1.00 74.75 94 PRO A CA 1
ATOM 733 C C . PRO A 1 94 ? -1.264 -8.680 -18.251 1.00 74.75 94 PRO A C 1
ATOM 735 O O . PRO A 1 94 ? -2.072 -8.526 -17.339 1.00 74.75 94 PRO A O 1
ATOM 738 N N . VAL A 1 95 ? -1.262 -9.784 -18.998 1.00 73.62 95 VAL A N 1
ATOM 739 C CA . VAL A 1 95 ? -2.256 -10.853 -18.836 1.00 73.62 95 VAL A CA 1
ATOM 740 C C . VAL A 1 95 ? -2.070 -11.551 -17.490 1.00 73.62 95 VAL A C 1
ATOM 742 O O . VAL A 1 95 ? -3.045 -11.844 -16.794 1.00 73.62 95 VAL A O 1
ATOM 745 N N . LEU A 1 96 ? -0.815 -11.782 -17.093 1.00 78.06 96 LEU A N 1
ATOM 746 C CA . LEU A 1 96 ? -0.495 -12.345 -15.787 1.00 78.06 96 LEU A CA 1
ATOM 747 C C . LEU A 1 96 ? -0.909 -11.397 -14.656 1.00 78.06 96 LEU A C 1
ATOM 749 O O . LEU A 1 96 ? -1.565 -11.835 -13.712 1.00 78.06 96 LEU A O 1
ATOM 753 N N . GLN A 1 97 ? -0.579 -10.107 -14.762 1.00 79.06 97 GLN A N 1
ATOM 754 C CA . GLN A 1 97 ? -0.923 -9.109 -13.748 1.00 79.06 97 GLN A CA 1
ATOM 755 C C . GLN A 1 97 ? -2.449 -8.986 -13.586 1.00 79.06 97 GLN A C 1
ATOM 757 O O . GLN A 1 97 ? -2.948 -9.044 -12.461 1.00 79.06 97 GLN A O 1
ATOM 762 N N . ALA A 1 98 ? -3.205 -8.956 -14.691 1.00 73.69 98 ALA A N 1
ATOM 763 C CA . ALA A 1 98 ? -4.669 -8.990 -14.671 1.00 73.69 98 ALA A CA 1
ATOM 764 C C . ALA A 1 98 ? -5.211 -10.245 -13.965 1.00 73.69 98 ALA A C 1
ATOM 766 O O . ALA A 1 98 ? -6.126 -10.162 -13.143 1.00 73.69 98 ALA A O 1
ATOM 767 N N . LYS A 1 99 ? -4.629 -11.423 -14.239 1.00 76.81 99 LYS A N 1
ATOM 768 C CA . LYS A 1 99 ? -5.027 -12.677 -13.585 1.00 76.81 99 LYS A CA 1
ATOM 769 C C . LYS A 1 99 ? -4.730 -12.670 -12.084 1.00 76.81 99 LYS A C 1
ATOM 771 O O . LYS A 1 99 ? -5.543 -13.195 -11.317 1.00 76.81 99 LYS A O 1
ATOM 776 N N . ILE A 1 100 ? -3.603 -12.095 -11.662 1.00 83.81 100 ILE A N 1
ATOM 777 C CA . ILE A 1 100 ? -3.252 -11.957 -10.243 1.00 83.81 100 ILE A CA 1
ATOM 778 C C . ILE A 1 100 ? -4.276 -11.064 -9.541 1.00 83.81 100 ILE A C 1
ATOM 780 O O . ILE A 1 100 ? -4.874 -11.511 -8.564 1.00 83.81 100 ILE A O 1
ATOM 784 N N . PHE A 1 101 ? -4.564 -9.872 -10.073 1.00 82.00 101 PHE A N 1
ATOM 785 C CA . PHE A 1 101 ? -5.563 -8.972 -9.486 1.00 82.00 101 PHE A CA 1
ATOM 786 C C . PHE A 1 101 ? -6.965 -9.580 -9.456 1.00 82.00 101 PHE A C 1
ATOM 788 O O . PHE A 1 101 ? -7.626 -9.508 -8.426 1.00 82.00 101 PHE A O 1
ATOM 795 N N . ALA A 1 102 ? -7.400 -10.256 -10.523 1.00 76.06 102 ALA A N 1
ATOM 796 C CA . ALA A 1 102 ? -8.687 -10.953 -10.529 1.00 76.06 102 ALA A CA 1
ATOM 797 C C . ALA A 1 102 ? -8.754 -12.067 -9.468 1.00 76.06 102 ALA A C 1
ATOM 799 O O . ALA A 1 102 ? -9.803 -12.315 -8.879 1.00 76.06 102 ALA A O 1
ATOM 800 N N . SER A 1 103 ? -7.636 -12.752 -9.210 1.00 77.81 103 SER A N 1
ATOM 801 C CA . SER A 1 103 ? -7.569 -13.784 -8.168 1.00 77.81 103 SER A CA 1
ATOM 802 C C . SER A 1 103 ? -7.569 -13.160 -6.770 1.00 77.81 103 SER A C 1
ATOM 804 O O . SER A 1 103 ? -8.274 -13.641 -5.887 1.00 77.81 103 SER A O 1
ATOM 806 N N . LEU A 1 104 ? -6.829 -12.065 -6.582 1.00 82.38 104 LEU A N 1
ATOM 807 C CA . LEU A 1 104 ? -6.798 -11.295 -5.341 1.00 82.38 104 LEU A CA 1
ATOM 808 C C . LEU A 1 104 ? -8.175 -10.707 -5.005 1.00 82.38 104 LEU A C 1
ATOM 810 O O . LEU A 1 104 ? -8.592 -10.756 -3.852 1.00 82.38 104 LEU A O 1
ATOM 814 N N . ASP A 1 105 ? -8.906 -10.203 -5.997 1.00 82.38 105 ASP A N 1
ATOM 815 C CA . ASP A 1 105 ? -10.268 -9.695 -5.829 1.00 82.38 105 ASP A CA 1
ATOM 816 C C . ASP A 1 105 ? -11.214 -10.781 -5.295 1.00 82.38 105 ASP A C 1
ATOM 818 O O . ASP A 1 105 ? -11.885 -10.584 -4.282 1.00 82.38 105 ASP A O 1
ATOM 822 N N . VAL A 1 106 ? -11.172 -11.983 -5.882 1.00 75.19 106 VAL A N 1
ATOM 823 C CA . VAL A 1 106 ? -11.952 -13.137 -5.403 1.00 75.19 106 VAL A CA 1
ATOM 824 C C . VAL A 1 106 ? -11.555 -13.536 -3.979 1.00 75.19 106 VAL A C 1
ATOM 826 O O . VAL A 1 106 ? -12.427 -13.709 -3.127 1.00 75.19 106 VAL A O 1
ATOM 829 N N . LEU A 1 107 ? -10.254 -13.671 -3.697 1.00 79.62 107 LEU A N 1
ATOM 830 C CA . LEU A 1 107 ? -9.752 -14.092 -2.380 1.00 79.62 107 LEU A CA 1
ATOM 831 C C . LEU A 1 107 ? -10.053 -13.062 -1.285 1.00 79.62 107 LEU A C 1
ATOM 833 O O . LEU A 1 107 ? -10.379 -13.424 -0.157 1.00 79.62 107 LEU A O 1
ATOM 837 N N . SER A 1 108 ? -9.988 -11.779 -1.633 1.00 85.12 108 SER A N 1
ATOM 838 C CA . SER A 1 108 ? -10.299 -10.668 -0.736 1.00 85.12 108 SER A CA 1
ATOM 839 C C . SER A 1 108 ? -11.799 -10.367 -0.645 1.00 85.12 108 SER A C 1
ATOM 841 O O . SER A 1 108 ? -12.192 -9.565 0.197 1.00 85.12 108 SER A O 1
ATOM 843 N N . LYS A 1 109 ? -12.645 -11.033 -1.444 1.00 87.69 109 LYS A N 1
ATOM 844 C CA . LYS A 1 109 ? -14.100 -10.813 -1.528 1.00 87.69 109 LYS A CA 1
ATOM 845 C C . LYS A 1 109 ? -14.471 -9.391 -1.975 1.00 87.69 109 LYS A C 1
ATOM 847 O O . LYS A 1 109 ? -15.363 -8.775 -1.398 1.00 87.69 109 LYS A O 1
ATOM 852 N N . GLY A 1 110 ? -13.798 -8.872 -3.001 1.00 81.88 110 GLY A N 1
ATOM 853 C CA . GLY A 1 110 ? -14.095 -7.553 -3.576 1.00 81.88 110 GLY A CA 1
ATOM 854 C C . GLY A 1 110 ? -13.411 -6.376 -2.873 1.00 81.88 110 GLY A C 1
ATOM 855 O O . GLY A 1 110 ? -13.809 -5.226 -3.066 1.00 81.88 110 GLY A O 1
ATOM 856 N N . ARG A 1 111 ? -12.423 -6.641 -2.008 1.00 93.81 111 ARG A N 1
ATOM 857 C CA . ARG A 1 111 ? -11.715 -5.608 -1.227 1.00 93.81 111 ARG A CA 1
ATOM 858 C C . ARG A 1 111 ? -10.450 -5.089 -1.911 1.00 93.81 111 ARG A C 1
ATOM 860 O O . ARG A 1 111 ? -9.868 -4.116 -1.433 1.00 93.81 111 ARG A O 1
ATOM 867 N N . ALA A 1 112 ? -10.006 -5.737 -2.985 1.00 85.31 112 ALA A N 1
ATOM 868 C CA . ALA A 1 112 ? -8.786 -5.374 -3.689 1.00 85.31 112 ALA A CA 1
ATOM 869 C C . ALA A 1 112 ? -8.962 -4.084 -4.505 1.00 85.31 112 ALA A C 1
ATOM 871 O O . ALA A 1 112 ? -9.939 -3.917 -5.232 1.00 85.31 112 ALA A O 1
ATOM 872 N N . VAL A 1 113 ? -7.978 -3.187 -4.425 1.00 88.75 113 VAL A N 1
ATOM 873 C CA . VAL A 1 113 ? -7.924 -1.948 -5.205 1.00 88.75 113 VAL A CA 1
ATOM 874 C C . VAL A 1 113 ? -6.632 -1.898 -6.010 1.00 88.75 113 VAL A C 1
ATOM 876 O O . VAL A 1 113 ? -5.534 -1.795 -5.464 1.00 88.75 113 VAL A O 1
ATOM 879 N N . CYS A 1 114 ? -6.761 -1.952 -7.333 1.00 84.50 114 CYS A N 1
ATOM 880 C CA . CYS A 1 114 ? -5.631 -1.828 -8.248 1.00 84.50 114 CYS A CA 1
ATOM 881 C C . CYS A 1 114 ? -5.326 -0.345 -8.498 1.00 84.50 114 CYS A C 1
ATOM 883 O O . CYS A 1 114 ? -5.854 0.265 -9.428 1.00 84.50 114 CYS A O 1
ATOM 885 N N . GLY A 1 115 ? -4.498 0.259 -7.643 1.00 87.38 115 GLY A N 1
ATOM 886 C CA . GLY A 1 115 ? -3.936 1.578 -7.922 1.00 87.38 115 GLY A CA 1
ATOM 887 C C . GLY A 1 115 ? -2.777 1.445 -8.903 1.00 87.38 115 GLY A C 1
ATOM 888 O O . GLY A 1 115 ? -1.821 0.725 -8.614 1.00 87.38 115 GLY A O 1
ATOM 889 N N . VAL A 1 116 ? -2.869 2.128 -10.043 1.00 84.56 116 VAL A N 1
ATOM 890 C CA . VAL A 1 116 ? -1.972 1.985 -11.200 1.00 84.56 116 VAL A CA 1
ATOM 891 C C . VAL A 1 116 ? -0.993 3.150 -11.305 1.00 84.56 116 VAL A C 1
ATOM 893 O O . VAL A 1 116 ? -1.362 4.312 -11.144 1.00 84.56 116 VAL A O 1
ATOM 896 N N . GLY A 1 117 ? 0.264 2.826 -11.602 1.00 87.75 117 GLY A N 1
ATOM 897 C CA . GLY A 1 117 ? 1.341 3.769 -11.852 1.00 87.75 117 GLY A CA 1
ATOM 898 C C . GLY A 1 117 ? 2.087 3.478 -13.141 1.00 87.75 117 GLY A C 1
ATOM 899 O O . GLY A 1 117 ? 2.252 2.330 -13.545 1.00 87.75 117 GLY A O 1
ATOM 900 N N . VAL A 1 118 ? 2.594 4.551 -13.742 1.00 89.69 118 VAL A N 1
ATOM 901 C CA . VAL A 1 118 ? 3.409 4.503 -14.964 1.00 89.69 118 VAL A CA 1
ATOM 902 C C . VAL A 1 118 ? 4.883 4.189 -14.663 1.00 89.69 118 VAL A C 1
ATOM 904 O O . VAL A 1 118 ? 5.596 3.704 -15.533 1.00 89.69 118 VAL A O 1
ATOM 907 N N . GLY A 1 119 ? 5.346 4.441 -13.433 1.00 88.69 119 GLY A N 1
ATOM 908 C CA . GLY A 1 119 ? 6.739 4.245 -13.018 1.00 88.69 119 GLY A CA 1
ATOM 909 C C . GLY A 1 119 ? 7.629 5.462 -13.285 1.00 88.69 119 GLY A C 1
ATOM 910 O O . GLY A 1 119 ? 7.486 6.161 -14.291 1.00 88.69 119 GLY A O 1
ATOM 911 N N . TRP A 1 120 ? 8.538 5.732 -12.346 1.00 88.56 120 TRP A N 1
ATOM 912 C CA . TRP A 1 120 ? 9.443 6.891 -12.373 1.00 88.56 120 TRP A CA 1
ATOM 913 C C . TRP A 1 120 ? 10.926 6.504 -12.373 1.00 88.56 120 TRP A C 1
ATOM 915 O O . TRP A 1 120 ? 11.752 7.303 -12.801 1.00 88.56 120 TRP A O 1
ATOM 925 N N . LEU A 1 121 ? 11.267 5.305 -11.891 1.00 87.56 121 LEU A N 1
ATOM 926 C CA . LEU A 1 121 ? 12.649 4.888 -11.686 1.00 87.56 121 LEU A CA 1
ATOM 927 C C . LEU A 1 121 ? 13.172 4.118 -12.899 1.00 87.56 121 LEU A C 1
ATOM 929 O O . LE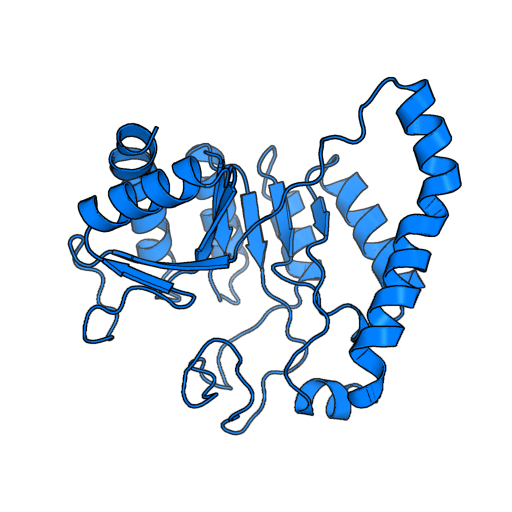U A 1 121 ? 13.003 2.907 -12.997 1.00 87.56 121 LEU A O 1
ATOM 933 N N . GLU A 1 122 ? 13.859 4.811 -13.802 1.00 88.94 122 GLU A N 1
ATOM 934 C CA . GLU A 1 122 ? 14.397 4.239 -15.047 1.00 88.94 122 GLU A CA 1
ATOM 935 C C . GLU A 1 122 ? 15.302 3.019 -14.812 1.00 88.94 122 GLU A C 1
A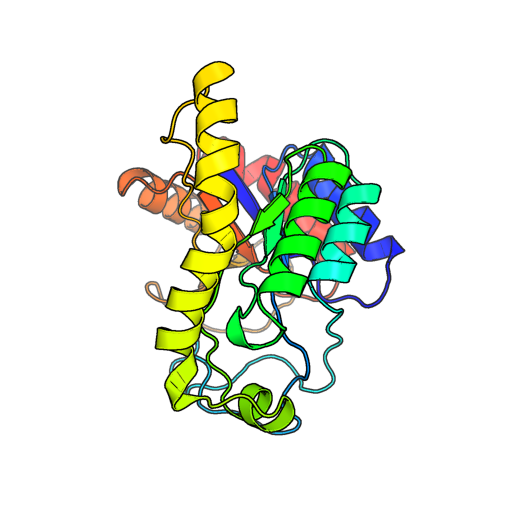TOM 937 O O . GLU A 1 122 ? 15.319 2.082 -15.608 1.00 88.94 122 GLU A O 1
ATOM 942 N N . LYS A 1 123 ? 16.003 2.975 -13.674 1.00 86.06 123 LYS A N 1
ATOM 943 C CA . LYS A 1 123 ? 16.896 1.860 -13.345 1.00 86.06 123 LYS A CA 1
ATOM 944 C C . LYS A 1 123 ? 16.169 0.530 -13.126 1.00 86.06 123 LYS A C 1
ATOM 946 O O . LYS A 1 123 ? 16.717 -0.524 -13.452 1.00 86.06 123 LYS A O 1
ATOM 951 N N . GLU A 1 124 ? 14.949 0.562 -12.593 1.00 87.62 124 GLU A N 1
ATOM 952 C CA . GLU A 1 124 ? 14.123 -0.644 -12.468 1.00 87.62 124 GLU A CA 1
ATOM 953 C C . GLU A 1 124 ? 13.693 -1.146 -13.846 1.00 87.62 124 GLU A C 1
ATOM 955 O O . GLU A 1 124 ? 13.784 -2.339 -14.109 1.00 87.62 124 GLU A O 1
ATOM 960 N N . PHE A 1 125 ? 13.327 -0.237 -14.751 1.00 90.19 125 PHE A N 1
ATOM 961 C CA . PHE A 1 125 ? 13.002 -0.572 -16.139 1.00 90.19 125 PHE A CA 1
ATOM 962 C C . PHE A 1 125 ? 14.182 -1.234 -16.859 1.00 90.19 125 PHE A C 1
ATOM 964 O O . PHE A 1 125 ? 14.003 -2.296 -17.448 1.00 90.19 125 PHE A O 1
ATOM 971 N N . GLU A 1 126 ? 15.394 -0.679 -16.740 1.00 89.00 126 GLU A N 1
ATOM 972 C CA . GLU A 1 126 ? 16.618 -1.320 -17.252 1.00 89.00 126 GLU A CA 1
ATOM 973 C C . GLU A 1 126 ? 16.817 -2.728 -16.681 1.00 89.00 126 GLU A C 1
ATOM 975 O O . GLU A 1 126 ? 17.173 -3.652 -17.406 1.00 89.00 126 GLU A O 1
ATOM 980 N N . THR A 1 127 ? 16.603 -2.899 -15.375 1.00 88.50 127 THR A N 1
ATOM 981 C CA . THR A 1 127 ? 16.844 -4.184 -14.702 1.00 88.50 127 THR A CA 1
ATOM 982 C C . THR A 1 127 ? 15.823 -5.246 -15.111 1.00 88.50 127 THR A C 1
ATOM 984 O O . THR A 1 127 ? 16.144 -6.433 -15.143 1.00 88.50 127 THR A O 1
ATOM 987 N N . LEU A 1 128 ? 14.601 -4.822 -15.428 1.00 88.75 128 LEU A N 1
ATOM 988 C CA . LEU A 1 128 ? 13.502 -5.683 -15.858 1.00 88.75 128 LEU A CA 1
AT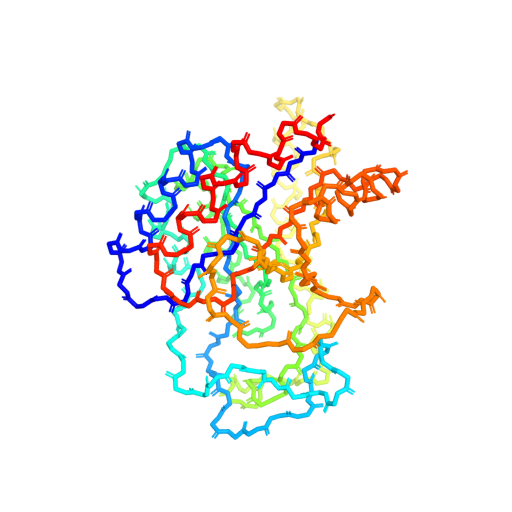OM 989 C C . LEU A 1 128 ? 13.452 -5.891 -17.377 1.00 88.75 128 LEU A C 1
ATOM 991 O O . LEU A 1 128 ? 12.555 -6.587 -17.846 1.00 88.75 128 LEU A O 1
ATOM 995 N N . ASP A 1 129 ? 14.391 -5.306 -18.127 1.00 89.50 129 ASP A N 1
ATOM 996 C CA . ASP A 1 129 ? 14.416 -5.321 -19.595 1.00 89.50 129 ASP A CA 1
ATOM 997 C C . ASP A 1 129 ? 13.121 -4.748 -20.212 1.00 89.50 129 ASP A C 1
ATOM 999 O O . ASP A 1 129 ? 12.538 -5.291 -21.151 1.00 89.50 129 ASP A O 1
ATOM 1003 N N . VAL A 1 130 ? 12.636 -3.636 -19.642 1.00 87.94 130 VAL A N 1
ATOM 1004 C CA . VAL A 1 130 ? 11.429 -2.921 -20.084 1.00 87.94 130 VAL A CA 1
ATOM 1005 C C . VAL A 1 130 ? 11.815 -1.540 -20.631 1.00 87.94 130 VAL A C 1
ATOM 1007 O O . VAL A 1 130 ? 12.511 -0.786 -19.950 1.00 87.94 130 VAL A O 1
ATOM 1010 N N . PRO A 1 131 ? 11.348 -1.133 -21.825 1.00 89.38 131 PRO A N 1
ATOM 1011 C CA . PRO A 1 131 ? 11.686 0.169 -22.398 1.00 89.38 131 PRO A CA 1
ATOM 1012 C C . PRO A 1 131 ? 11.060 1.332 -21.607 1.00 89.38 131 PRO A C 1
ATOM 1014 O O . PRO A 1 131 ? 9.868 1.625 -21.716 1.00 89.38 131 PRO A O 1
ATOM 1017 N N . TYR A 1 132 ? 11.882 2.065 -20.848 1.00 91.50 132 TYR A N 1
ATOM 1018 C CA . TYR A 1 132 ? 11.429 3.198 -20.025 1.00 91.50 132 TYR A CA 1
ATOM 1019 C C . TYR A 1 132 ? 10.710 4.296 -20.828 1.00 91.50 132 TYR A C 1
ATOM 1021 O O . TYR A 1 132 ? 9.771 4.923 -20.329 1.00 91.50 132 TYR A O 1
ATOM 1029 N N . SER A 1 133 ? 11.103 4.528 -22.084 1.00 92.88 133 SER A N 1
ATOM 1030 C CA . SER A 1 133 ? 10.457 5.502 -22.975 1.00 92.88 133 SER A CA 1
ATOM 1031 C C . SER A 1 133 ? 9.026 5.119 -23.365 1.00 92.88 133 SER A C 1
ATOM 1033 O O . SER A 1 133 ? 8.236 5.999 -23.701 1.00 92.88 133 SER A O 1
ATOM 1035 N N . GLU A 1 134 ? 8.672 3.835 -23.296 1.00 88.69 134 GLU A N 1
ATOM 1036 C CA . GLU A 1 134 ? 7.363 3.316 -23.710 1.00 88.69 134 GLU A CA 1
ATOM 1037 C C . GLU A 1 134 ? 6.402 3.110 -22.535 1.00 88.69 134 GLU A C 1
ATOM 1039 O O . GLU A 1 134 ? 5.232 2.800 -22.743 1.00 88.69 134 GLU A O 1
ATOM 1044 N N . ARG A 1 135 ? 6.841 3.357 -21.295 1.00 90.44 135 ARG A N 1
ATOM 1045 C CA . ARG A 1 135 ? 6.049 3.111 -20.078 1.00 90.44 135 ARG A CA 1
ATOM 1046 C C . ARG A 1 135 ? 4.646 3.730 -20.089 1.00 90.44 135 ARG A C 1
ATOM 1048 O O . ARG A 1 135 ? 3.711 3.130 -19.568 1.00 90.44 135 ARG A O 1
ATOM 1055 N N . GLY A 1 136 ? 4.486 4.914 -20.685 1.00 89.31 136 GLY A N 1
ATOM 1056 C CA . GLY A 1 136 ? 3.193 5.591 -20.823 1.00 89.31 136 GLY A CA 1
ATOM 1057 C C . GLY A 1 136 ? 2.260 4.844 -21.784 1.00 89.31 136 GLY A C 1
ATOM 1058 O O . GLY A 1 136 ? 1.223 4.355 -21.339 1.00 89.31 136 GLY A O 1
ATOM 1059 N N . PRO A 1 137 ? 2.633 4.702 -23.073 1.00 84.38 137 PRO A N 1
ATOM 1060 C CA . PRO A 1 137 ? 1.901 3.873 -24.033 1.00 84.38 137 PRO A CA 1
ATOM 1061 C C . PRO A 1 137 ? 1.609 2.447 -23.543 1.00 84.38 137 PRO A C 1
ATOM 1063 O O . PRO A 1 137 ? 0.467 2.005 -23.643 1.00 84.38 137 PRO A O 1
ATOM 1066 N N . MET A 1 138 ? 2.588 1.769 -22.932 1.00 81.62 138 MET A N 1
ATOM 1067 C CA . MET A 1 138 ? 2.399 0.439 -22.341 1.00 81.62 138 MET A CA 1
ATOM 1068 C C . MET A 1 138 ? 1.333 0.459 -21.244 1.00 81.62 138 MET A C 1
ATOM 1070 O O . MET A 1 138 ? 0.452 -0.391 -21.229 1.00 81.62 138 MET A O 1
ATOM 1074 N N . THR A 1 139 ? 1.363 1.450 -20.345 1.00 82.56 139 THR A N 1
ATOM 1075 C CA . THR A 1 139 ? 0.342 1.573 -19.292 1.00 82.56 139 THR A CA 1
ATOM 1076 C C . THR A 1 139 ? -1.057 1.719 -19.895 1.00 82.56 139 THR A C 1
ATOM 1078 O O . THR A 1 139 ? -1.984 1.074 -19.412 1.00 82.56 139 THR A O 1
ATOM 1081 N N . ASN A 1 140 ? -1.220 2.502 -20.967 1.00 78.06 140 ASN A N 1
ATOM 1082 C CA . ASN A 1 140 ? -2.514 2.649 -21.642 1.00 78.06 140 ASN A CA 1
ATOM 1083 C C . ASN A 1 140 ? -3.007 1.317 -22.227 1.00 78.06 140 ASN A C 1
ATOM 1085 O O . ASN A 1 140 ? -4.124 0.902 -21.927 1.00 78.06 140 ASN A O 1
ATOM 1089 N N . GLU A 1 141 ? -2.166 0.620 -22.996 1.00 70.81 141 GLU A N 1
ATOM 1090 C CA . GLU A 1 141 ? -2.501 -0.690 -23.576 1.00 70.81 141 GLU A CA 1
ATOM 1091 C C . GLU A 1 141 ? -2.873 -1.709 -22.488 1.00 70.81 141 GLU A C 1
ATOM 1093 O O . GLU A 1 141 ? -3.803 -2.502 -22.617 1.00 70.81 141 GLU A O 1
ATOM 1098 N N . TRP A 1 142 ? -2.169 -1.686 -21.363 1.00 71.25 142 TRP A N 1
ATOM 1099 C CA . TRP A 1 142 ? -2.406 -2.637 -20.288 1.00 71.25 142 TRP A CA 1
ATOM 1100 C C . TRP A 1 142 ? -3.668 -2.327 -19.495 1.00 71.25 142 TRP A C 1
ATOM 1102 O O . TRP A 1 142 ? -4.363 -3.254 -19.083 1.00 71.25 142 TRP A O 1
ATOM 1112 N N . LEU A 1 143 ? -4.004 -1.048 -19.319 1.00 74.00 143 LEU A N 1
ATOM 1113 C CA . LEU A 1 143 ? -5.303 -0.645 -18.790 1.00 74.00 143 LEU A CA 1
ATOM 1114 C C . LEU A 1 143 ? -6.433 -1.109 -19.711 1.00 74.00 143 LEU A C 1
ATOM 1116 O O . LEU A 1 143 ? -7.448 -1.601 -19.214 1.00 74.00 143 LEU A O 1
ATOM 1120 N N . GLU A 1 144 ? -6.250 -1.048 -21.032 1.00 68.75 144 GLU A N 1
ATOM 1121 C CA . GLU A 1 144 ? -7.186 -1.659 -21.979 1.00 68.75 144 GLU A CA 1
ATOM 1122 C C . GLU A 1 144 ? -7.278 -3.174 -21.762 1.00 68.75 144 GLU A C 1
ATOM 1124 O O . GLU A 1 144 ? -8.381 -3.696 -21.694 1.00 68.75 144 GLU A O 1
ATOM 1129 N N . ILE A 1 145 ? -6.170 -3.894 -21.551 1.00 65.25 145 ILE A N 1
ATOM 1130 C CA . ILE A 1 145 ? -6.188 -5.343 -21.262 1.00 65.25 145 ILE A CA 1
ATOM 1131 C C . ILE A 1 145 ? -6.868 -5.657 -19.923 1.00 65.25 145 ILE A C 1
ATOM 1133 O O . ILE A 1 145 ? -7.598 -6.641 -19.831 1.00 65.25 145 ILE A O 1
ATOM 1137 N N . PHE A 1 146 ? -6.667 -4.847 -18.882 1.00 65.50 146 PHE A N 1
ATOM 1138 C CA . PHE A 1 146 ? -7.305 -5.043 -17.572 1.00 65.50 146 PHE A CA 1
ATOM 1139 C C . PHE A 1 146 ? -8.809 -4.801 -17.660 1.00 65.50 146 PHE A C 1
ATOM 1141 O O . PHE A 1 146 ? -9.595 -5.467 -16.984 1.00 65.50 146 PHE A O 1
ATOM 1148 N N . THR A 1 147 ? -9.203 -3.868 -18.527 1.00 62.56 147 THR A N 1
ATOM 1149 C CA . THR A 1 147 ? -10.594 -3.501 -18.765 1.00 62.56 147 THR A CA 1
ATOM 1150 C C . THR A 1 147 ? -11.248 -4.290 -19.905 1.00 62.56 147 THR A C 1
ATOM 1152 O O . THR A 1 147 ? -12.462 -4.313 -20.002 1.00 62.56 147 THR A O 1
ATOM 1155 N N . ASN A 1 148 ? -10.538 -5.047 -20.738 1.00 48.38 148 ASN A N 1
ATOM 1156 C CA . ASN A 1 148 ? -11.179 -5.826 -21.809 1.00 48.38 148 ASN A CA 1
ATOM 1157 C C . ASN A 1 148 ? -11.990 -7.050 -21.306 1.00 48.38 148 ASN A C 1
ATOM 1159 O O . ASN A 1 148 ? -13.053 -7.347 -21.850 1.00 48.38 148 ASN A O 1
ATOM 1163 N N . PRO A 1 149 ? -11.625 -7.718 -20.190 1.00 47.28 149 PRO A N 1
ATOM 1164 C CA . PRO A 1 149 ? -12.539 -8.599 -19.458 1.00 47.28 149 PRO A CA 1
ATOM 1165 C C . PRO A 1 149 ? -13.771 -7.870 -18.888 1.00 47.28 149 PRO A C 1
ATOM 1167 O O . PRO A 1 149 ? -14.725 -8.529 -18.456 1.00 47.28 149 PRO A O 1
ATOM 1170 N N . VAL A 1 150 ? -13.777 -6.527 -18.876 1.00 43.66 150 VAL A N 1
ATOM 1171 C CA . VAL A 1 150 ? -14.887 -5.692 -18.402 1.00 43.66 150 VAL A CA 1
ATOM 1172 C C . VAL A 1 150 ? -16.025 -5.651 -19.402 1.00 43.66 150 VAL A C 1
ATOM 1174 O O . VAL A 1 150 ? -17.137 -5.572 -18.928 1.00 43.66 150 VAL A O 1
ATOM 1177 N N . GLU A 1 151 ? -15.875 -5.871 -20.711 1.00 40.06 151 GLU A N 1
ATOM 1178 C CA . GLU A 1 151 ? -17.068 -5.972 -21.582 1.00 40.06 151 GLU A CA 1
ATOM 1179 C C . GLU A 1 151 ? -17.986 -7.124 -21.117 1.00 40.06 151 GLU A C 1
ATOM 1181 O O . GLU A 1 151 ? -19.203 -6.991 -21.028 1.00 40.06 151 GLU A O 1
ATOM 1186 N N . ARG A 1 152 ? -17.375 -8.238 -20.690 1.00 39.62 152 ARG A N 1
ATOM 1187 C CA . ARG A 1 152 ? -18.060 -9.446 -20.204 1.00 39.62 152 ARG A CA 1
ATOM 1188 C C . ARG A 1 152 ? -18.471 -9.358 -18.726 1.00 39.62 152 ARG A C 1
ATOM 1190 O O . ARG A 1 152 ? -19.448 -9.988 -18.324 1.00 39.62 152 ARG A O 1
ATOM 1197 N N . THR A 1 153 ? -17.736 -8.586 -17.923 1.00 39.53 153 THR A N 1
ATOM 1198 C CA . THR A 1 153 ? -18.041 -8.320 -16.503 1.00 39.53 153 THR A CA 1
ATOM 1199 C C . THR A 1 153 ? -19.076 -7.197 -16.340 1.00 39.53 153 THR A C 1
ATOM 1201 O O . THR A 1 153 ? -19.946 -7.304 -15.488 1.00 39.53 153 THR A O 1
ATOM 1204 N N . ARG A 1 154 ? -19.076 -6.179 -17.204 1.00 40.72 154 ARG A N 1
ATOM 1205 C CA . ARG A 1 154 ? -20.005 -5.036 -17.247 1.00 40.72 154 ARG A CA 1
ATOM 1206 C C . ARG A 1 154 ? -21.418 -5.479 -17.582 1.00 40.72 154 ARG A C 1
ATOM 1208 O O . ARG A 1 154 ? -22.330 -5.113 -16.855 1.00 40.72 154 ARG A O 1
ATOM 1215 N N . THR A 1 155 ? -21.585 -6.393 -18.545 1.00 46.53 155 THR A N 1
ATOM 1216 C CA . THR A 1 155 ? -22.888 -7.040 -18.795 1.00 46.53 155 THR A CA 1
ATOM 1217 C C . THR A 1 155 ? -23.437 -7.734 -17.542 1.00 46.53 155 THR A C 1
ATOM 1219 O O . THR A 1 155 ? -24.646 -7.803 -17.352 1.00 46.53 155 THR A O 1
ATOM 1222 N N . ARG A 1 156 ? -22.562 -8.249 -16.668 1.00 41.25 156 ARG A N 1
ATOM 1223 C CA . ARG A 1 156 ? -22.941 -8.967 -15.443 1.00 41.25 156 ARG A CA 1
ATOM 1224 C C . ARG A 1 156 ? -23.199 -8.019 -14.265 1.00 41.25 156 ARG A C 1
ATOM 1226 O O . ARG A 1 156 ? -24.165 -8.213 -13.546 1.00 41.25 156 ARG A O 1
ATOM 1233 N N . VAL A 1 157 ? -22.396 -6.965 -14.125 1.00 42.06 157 VAL A N 1
ATOM 1234 C CA . VAL A 1 157 ? -22.537 -5.898 -13.116 1.00 42.06 157 VAL A CA 1
ATOM 1235 C C . VAL A 1 157 ? -23.789 -5.045 -13.366 1.00 42.06 157 VAL A C 1
ATOM 1237 O O . VAL A 1 157 ? -24.493 -4.705 -12.416 1.00 42.06 157 VAL A O 1
ATOM 1240 N N . GLU A 1 158 ? -24.120 -4.760 -14.630 1.00 49.31 158 GLU A N 1
ATOM 1241 C CA . GLU A 1 158 ? -25.369 -4.093 -15.027 1.00 49.31 158 GLU A CA 1
ATOM 1242 C C . GLU A 1 158 ? -26.585 -5.017 -14.845 1.00 49.31 158 GLU A C 1
ATOM 1244 O O . GLU A 1 158 ? -27.618 -4.575 -14.344 1.00 49.31 158 GLU A O 1
ATOM 1249 N N . ALA A 1 159 ? -26.456 -6.316 -15.155 1.00 47.72 159 ALA A N 1
ATOM 1250 C CA . ALA A 1 159 ? -27.493 -7.316 -14.872 1.00 47.72 159 ALA A CA 1
ATOM 1251 C C . ALA A 1 159 ? -27.733 -7.540 -13.363 1.00 47.72 159 ALA A C 1
ATOM 1253 O O . ALA A 1 159 ? -28.814 -7.977 -12.972 1.00 47.72 159 ALA A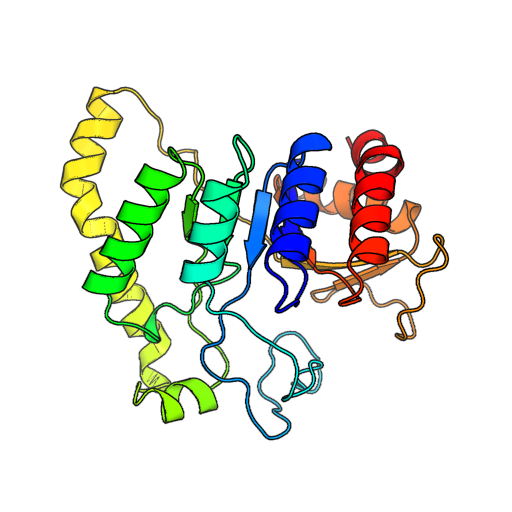 O 1
ATOM 1254 N N . GLU A 1 160 ? -26.746 -7.221 -12.521 1.00 49.00 160 GLU A N 1
ATOM 1255 C CA . GLU A 1 160 ? -26.810 -7.275 -11.053 1.00 49.00 160 GLU A CA 1
ATOM 1256 C C . GLU A 1 160 ? -27.078 -5.896 -10.401 1.00 49.00 160 GLU A C 1
ATOM 1258 O O . GLU A 1 160 ? -27.148 -5.799 -9.176 1.00 49.00 160 GLU A O 1
ATOM 1263 N N . GLY A 1 161 ? -27.272 -4.834 -11.196 1.00 38.59 161 GLY A N 1
ATOM 1264 C CA . GLY A 1 161 ? -27.790 -3.534 -10.747 1.00 38.59 161 GLY A CA 1
ATOM 1265 C C . GLY A 1 161 ? -26.805 -2.573 -10.061 1.00 38.59 161 GLY A C 1
ATOM 1266 O O . GLY A 1 161 ? -27.253 -1.707 -9.310 1.00 38.59 161 GLY A O 1
ATOM 1267 N N . ARG A 1 162 ? -25.485 -2.681 -10.278 1.00 45.31 162 ARG A N 1
ATOM 1268 C CA . ARG A 1 162 ? -24.486 -1.781 -9.646 1.00 45.31 162 ARG A CA 1
ATOM 1269 C C . ARG A 1 162 ? -24.081 -0.610 -10.564 1.00 45.31 162 ARG A C 1
ATOM 1271 O O . ARG A 1 162 ? -24.112 -0.748 -11.784 1.00 45.31 162 ARG A O 1
ATOM 1278 N N . ARG A 1 163 ? -23.723 0.555 -9.991 1.00 40.53 163 ARG A N 1
ATOM 1279 C CA . ARG A 1 163 ? -23.479 1.829 -10.715 1.00 40.53 163 ARG A CA 1
ATOM 1280 C C . ARG A 1 163 ? -21.987 2.156 -10.897 1.00 40.53 163 ARG A C 1
ATOM 1282 O O . ARG A 1 163 ? -21.160 1.782 -10.082 1.00 40.53 163 ARG A O 1
ATOM 1289 N N . HIS A 1 164 ? -21.671 2.902 -11.959 1.00 40.28 164 HIS A N 1
ATOM 1290 C CA . HIS A 1 164 ? -20.318 3.302 -12.391 1.00 40.28 164 HIS A CA 1
ATOM 1291 C C . HIS A 1 164 ? -19.642 4.410 -11.550 1.00 40.28 164 HIS A C 1
ATOM 1293 O O . HIS A 1 164 ? -18.512 4.792 -11.843 1.00 40.28 164 HIS A O 1
ATOM 1299 N N . ASP A 1 165 ? -20.312 4.923 -10.520 1.00 45.78 165 ASP A N 1
ATOM 1300 C CA . ASP A 1 165 ? -19.866 6.049 -9.690 1.00 45.78 165 ASP A CA 1
ATOM 1301 C C . ASP A 1 165 ? -18.772 5.663 -8.660 1.00 45.78 165 ASP A C 1
ATOM 1303 O O . ASP A 1 165 ? -18.257 6.529 -7.960 1.00 45.78 165 ASP A O 1
ATOM 1307 N N . ASP A 1 166 ? -18.381 4.386 -8.583 1.00 40.72 166 ASP A N 1
ATOM 1308 C CA . ASP A 1 166 ? -17.447 3.831 -7.582 1.00 40.72 166 ASP A CA 1
ATOM 1309 C C . ASP A 1 166 ? -15.948 4.062 -7.900 1.00 40.72 166 ASP A C 1
ATOM 1311 O O . ASP A 1 166 ? -15.067 3.409 -7.335 1.00 40.72 166 ASP A O 1
ATOM 1315 N N . ILE A 1 167 ? -15.615 4.978 -8.817 1.00 35.41 167 ILE A N 1
ATOM 1316 C CA . ILE A 1 167 ? -14.216 5.300 -9.141 1.00 35.41 167 ILE A CA 1
ATOM 1317 C C . ILE A 1 167 ? -13.681 6.310 -8.121 1.00 35.41 167 ILE A C 1
ATOM 1319 O O . ILE A 1 167 ? -13.938 7.509 -8.201 1.00 35.41 167 ILE A O 1
ATOM 1323 N N . THR A 1 168 ? -12.901 5.815 -7.162 1.00 34.44 168 THR A N 1
ATOM 1324 C CA . THR A 1 168 ? -12.254 6.622 -6.123 1.00 34.44 168 THR A CA 1
ATOM 1325 C C . THR A 1 168 ? -10.914 7.195 -6.598 1.00 34.44 168 THR A C 1
ATOM 1327 O O . THR A 1 168 ? -10.016 6.450 -6.991 1.00 34.44 168 THR A O 1
ATOM 1330 N N . ILE A 1 169 ? -10.730 8.513 -6.477 1.00 30.23 169 ILE A N 1
ATOM 1331 C CA . ILE A 1 169 ? -9.417 9.168 -6.597 1.00 30.23 169 ILE A CA 1
ATOM 1332 C C . ILE A 1 169 ? -8.770 9.204 -5.204 1.00 30.23 169 ILE A C 1
ATOM 1334 O O . ILE A 1 169 ? -9.302 9.827 -4.289 1.00 30.23 169 ILE A O 1
ATOM 1338 N N . SER A 1 170 ? -7.625 8.534 -5.041 1.00 31.70 170 SER A N 1
ATOM 1339 C CA . SER A 1 170 ? -6.856 8.494 -3.788 1.00 31.70 170 SER A CA 1
ATOM 1340 C C . SER A 1 170 ? -5.521 9.216 -3.966 1.00 31.70 170 SER A C 1
ATOM 1342 O O . SER A 1 170 ? -4.748 8.887 -4.867 1.00 31.70 170 SER A O 1
ATOM 1344 N N . LEU A 1 171 ? -5.238 10.203 -3.112 1.00 31.38 171 LEU A N 1
ATOM 1345 C CA . LEU A 1 171 ? -3.947 10.893 -3.070 1.00 31.38 171 LEU A CA 1
ATOM 1346 C C . LEU A 1 171 ? -3.086 10.312 -1.942 1.00 31.38 171 LEU A C 1
ATOM 1348 O O . LEU A 1 171 ? -3.512 10.275 -0.787 1.00 31.38 171 LEU A O 1
ATOM 1352 N N . LYS A 1 172 ? -1.863 9.889 -2.281 1.00 37.88 172 LYS A N 1
ATOM 1353 C CA . LYS A 1 172 ? -0.843 9.460 -1.315 1.00 37.88 172 LYS A CA 1
ATOM 1354 C C . LYS A 1 172 ? -0.178 10.687 -0.681 1.00 37.88 172 LYS A C 1
ATOM 1356 O O . LYS A 1 172 ? 0.289 11.571 -1.402 1.00 37.88 172 LYS A O 1
ATOM 1361 N N . ARG A 1 173 ? -0.122 10.739 0.651 1.00 43.44 173 ARG A N 1
ATOM 1362 C CA . ARG A 1 173 ? 0.538 11.792 1.440 1.00 43.44 173 ARG A CA 1
ATOM 1363 C C . ARG A 1 173 ? 1.429 11.165 2.511 1.00 43.44 173 ARG A C 1
ATOM 1365 O O . ARG A 1 173 ? 1.023 10.200 3.140 1.00 43.44 173 ARG A O 1
ATOM 1372 N N . SER A 1 174 ? 2.609 11.714 2.776 1.00 43.97 174 SER A N 1
ATOM 1373 C CA . SER A 1 174 ? 3.374 11.346 3.984 1.00 43.97 174 SER A CA 1
ATOM 1374 C C . SER A 1 174 ? 2.787 12.048 5.211 1.00 43.97 174 SER A C 1
ATOM 1376 O O . SER A 1 174 ? 2.540 13.251 5.139 1.00 43.97 174 SER A O 1
ATOM 1378 N N . LEU A 1 175 ? 2.549 11.329 6.312 1.00 41.41 175 LEU A N 1
ATOM 1379 C CA . LEU A 1 175 ? 2.011 11.886 7.558 1.00 41.41 175 LEU A CA 1
ATOM 1380 C C . LEU A 1 175 ? 3.075 11.855 8.650 1.00 41.41 175 LEU A C 1
ATOM 1382 O O . LEU A 1 175 ? 3.583 10.791 8.988 1.00 41.41 175 LEU A O 1
ATOM 1386 N N . HIS A 1 176 ? 3.367 13.006 9.249 1.00 49.38 176 HIS A N 1
ATOM 1387 C CA . HIS A 1 176 ? 4.214 13.101 10.434 1.00 49.38 176 HIS A CA 1
ATOM 1388 C C . HIS A 1 176 ? 3.517 13.965 11.492 1.00 49.38 176 HIS A C 1
ATOM 1390 O O . HIS A 1 176 ? 3.227 15.130 11.221 1.00 49.38 176 HIS A O 1
ATOM 1396 N N . ILE A 1 177 ? 3.274 13.401 12.681 1.00 48.56 177 ILE A N 1
ATOM 1397 C CA . ILE A 1 177 ? 2.615 14.078 13.810 1.00 48.56 177 ILE A CA 1
ATOM 1398 C C . ILE A 1 177 ? 3.667 14.419 14.870 1.00 48.56 177 ILE A C 1
ATOM 1400 O O . ILE A 1 177 ? 4.249 13.527 15.487 1.00 48.56 177 ILE A O 1
ATOM 1404 N N . SER A 1 178 ? 3.946 15.709 15.061 1.00 48.50 178 SER A N 1
ATOM 1405 C CA . SER A 1 178 ? 5.082 16.169 15.879 1.00 48.50 178 SER A CA 1
ATOM 1406 C C . SER A 1 178 ? 4.818 16.224 17.389 1.00 48.50 178 SER A C 1
ATOM 1408 O O . SER A 1 178 ? 5.761 16.249 18.175 1.00 48.50 178 SER A O 1
ATOM 1410 N N . ASP A 1 179 ? 3.556 16.261 17.814 1.00 61.09 179 ASP A N 1
ATOM 1411 C CA . ASP A 1 179 ? 3.129 16.478 19.205 1.00 61.09 179 ASP A CA 1
ATOM 1412 C C . ASP A 1 179 ? 2.928 15.186 20.018 1.00 61.09 179 ASP A C 1
ATOM 1414 O O . ASP A 1 179 ? 2.630 15.251 21.209 1.00 61.09 179 ASP A O 1
ATOM 1418 N N . ILE A 1 180 ? 3.165 14.016 19.416 1.00 53.88 180 ILE A N 1
ATOM 1419 C CA . ILE A 1 180 ? 3.041 12.700 20.073 1.00 53.88 180 ILE A CA 1
ATOM 1420 C C . ILE A 1 180 ? 4.393 12.054 20.432 1.00 53.88 180 ILE A C 1
ATOM 1422 O O . ILE A 1 180 ? 4.454 10.871 20.759 1.00 53.88 180 ILE A O 1
ATOM 1426 N N . GLY A 1 181 ? 5.492 12.816 20.386 1.00 49.00 181 GLY A N 1
ATOM 1427 C CA . GLY A 1 181 ? 6.813 12.340 20.823 1.00 49.00 181 GLY A CA 1
ATOM 1428 C C . GLY A 1 181 ? 7.466 11.298 19.905 1.00 49.00 181 GLY A C 1
ATOM 1429 O O . GLY A 1 181 ? 8.370 10.590 20.343 1.00 49.00 181 GLY A O 1
ATOM 1430 N N . VAL A 1 182 ? 7.025 11.215 18.647 1.00 49.69 182 VAL A N 1
ATOM 1431 C CA . VAL A 1 182 ? 7.576 10.340 17.601 1.00 49.69 182 VAL A CA 1
ATOM 1432 C C . VAL A 1 182 ? 8.857 10.952 17.036 1.00 49.69 182 VAL A C 1
ATOM 1434 O O . VAL A 1 182 ? 8.849 12.060 16.493 1.00 49.69 182 VAL A O 1
ATOM 1437 N N . SER A 1 183 ? 9.989 10.263 17.185 1.00 45.38 183 SER A N 1
ATOM 1438 C CA . SER A 1 183 ? 11.301 10.782 16.786 1.00 45.38 183 SER A CA 1
ATOM 1439 C C . SER A 1 183 ? 11.572 10.538 15.298 1.00 45.38 183 SER A C 1
ATOM 1441 O O . SER A 1 183 ? 12.259 9.589 14.933 1.00 45.38 183 SER A O 1
ATOM 1443 N N . GLY A 1 184 ? 11.055 11.414 14.432 1.00 43.84 184 GLY A N 1
ATOM 1444 C CA . GLY A 1 184 ? 11.352 11.432 12.994 1.00 43.84 184 GLY A CA 1
ATOM 1445 C C . GLY A 1 184 ? 11.958 12.768 12.562 1.00 43.84 184 GLY A C 1
ATOM 1446 O O . GLY A 1 184 ? 11.284 13.794 12.576 1.00 43.84 184 GLY A O 1
ATOM 1447 N N . GLY A 1 185 ? 13.240 12.768 12.190 1.00 41.72 185 GLY A N 1
ATOM 1448 C CA . GLY A 1 185 ? 13.969 13.963 11.762 1.00 41.72 185 GLY A CA 1
ATOM 1449 C C . GLY A 1 185 ? 13.441 14.557 10.452 1.00 41.72 185 GLY A C 1
ATOM 1450 O O . GLY A 1 185 ? 13.431 13.897 9.416 1.00 41.72 185 GLY A O 1
ATOM 1451 N N . GLY A 1 186 ? 13.062 15.834 10.485 1.00 36.06 186 GLY A N 1
ATOM 1452 C CA . GLY A 1 186 ? 12.708 16.608 9.297 1.00 36.06 186 GLY A CA 1
ATOM 1453 C C . GLY A 1 186 ? 12.255 18.019 9.655 1.00 36.06 186 GLY A C 1
ATOM 1454 O O . GLY A 1 186 ? 11.147 18.223 10.132 1.00 36.06 186 GLY A O 1
ATOM 1455 N N . SER A 1 187 ? 13.141 18.991 9.450 1.00 34.31 187 SER A N 1
ATOM 1456 C CA . SER A 1 187 ? 12.945 20.414 9.727 1.00 34.31 187 SER A CA 1
ATOM 1457 C C . SER A 1 187 ? 11.887 21.076 8.840 1.00 34.31 187 SER A C 1
ATOM 1459 O O . SER A 1 187 ? 11.952 20.935 7.622 1.00 34.31 187 SER A O 1
ATOM 1461 N N . GLY A 1 188 ? 11.081 21.950 9.449 1.00 34.41 188 GLY A N 1
ATOM 1462 C CA . GLY A 1 188 ? 10.583 23.177 8.821 1.00 34.41 188 GLY A CA 1
ATOM 1463 C C . GLY A 1 188 ? 9.345 23.012 7.945 1.00 34.41 188 GLY A C 1
ATOM 1464 O O . GLY A 1 188 ? 9.384 22.372 6.899 1.00 34.41 188 GLY A O 1
ATOM 1465 N N . GLY A 1 189 ? 8.251 23.646 8.370 1.00 44.16 189 GLY A N 1
ATOM 1466 C CA . GLY A 1 189 ? 6.997 23.678 7.631 1.00 44.16 189 GLY A CA 1
ATOM 1467 C C . GLY A 1 189 ? 7.170 24.199 6.205 1.00 44.16 189 GLY A C 1
ATOM 1468 O O . GLY A 1 189 ? 7.765 25.249 5.983 1.00 44.16 189 GLY A O 1
ATOM 1469 N N . ASN A 1 190 ? 6.595 23.460 5.261 1.00 33.44 190 ASN A N 1
ATOM 1470 C CA . ASN A 1 190 ? 6.256 23.928 3.927 1.00 33.44 190 ASN A CA 1
ATOM 1471 C C . ASN A 1 190 ? 4.934 23.267 3.535 1.00 33.44 190 ASN A C 1
ATOM 1473 O O . ASN A 1 190 ? 4.841 22.048 3.405 1.00 33.44 190 ASN A O 1
ATOM 1477 N N . THR A 1 191 ? 3.896 24.082 3.369 1.00 45.59 191 THR A N 1
ATOM 1478 C CA . THR A 1 191 ? 2.666 23.680 2.690 1.00 45.59 191 THR A CA 1
ATOM 1479 C C . THR A 1 191 ? 2.917 23.725 1.182 1.00 45.59 191 THR A C 1
ATOM 1481 O O . THR A 1 191 ? 3.659 24.581 0.705 1.00 45.59 191 THR A O 1
ATOM 1484 N N . THR A 1 192 ? 2.293 22.800 0.443 1.00 38.88 192 THR A N 1
ATOM 1485 C CA . THR A 1 192 ? 2.442 22.524 -1.008 1.00 38.88 192 THR A CA 1
ATOM 1486 C C . THR A 1 192 ? 3.565 21.540 -1.404 1.00 38.88 192 THR A C 1
ATOM 1488 O O . THR A 1 192 ? 4.590 21.908 -1.962 1.00 38.88 192 THR A O 1
ATOM 1491 N N . GLY A 1 193 ? 3.345 20.235 -1.179 1.00 37.19 193 GLY A N 1
ATOM 1492 C CA . GLY A 1 193 ? 4.129 19.163 -1.819 1.00 37.19 193 GLY A CA 1
ATOM 1493 C C . GLY A 1 193 ? 4.150 17.846 -1.037 1.00 37.19 193 GLY A C 1
ATOM 1494 O O . GLY A 1 193 ? 4.786 17.784 -0.000 1.00 37.19 193 GLY A O 1
ATOM 1495 N N . ALA A 1 194 ? 3.444 16.822 -1.543 1.00 39.34 194 ALA A N 1
ATOM 1496 C CA . ALA A 1 194 ? 3.465 15.373 -1.228 1.00 39.34 194 ALA A CA 1
ATOM 1497 C C . ALA A 1 194 ? 3.476 14.842 0.235 1.00 39.34 194 ALA A C 1
ATOM 1499 O O . ALA A 1 194 ? 3.166 13.670 0.435 1.00 39.34 194 ALA A O 1
ATOM 1500 N N . GLY A 1 195 ? 3.729 15.643 1.267 1.00 42.41 195 GLY A N 1
ATOM 1501 C CA . GLY A 1 195 ? 3.746 15.206 2.663 1.00 42.41 195 GLY A CA 1
ATOM 1502 C C . GLY A 1 195 ? 3.445 16.344 3.631 1.00 42.41 195 GLY A C 1
ATOM 1503 O O . GLY A 1 195 ? 3.695 17.507 3.329 1.00 42.41 195 GLY A O 1
ATOM 1504 N N . ILE A 1 196 ? 2.872 16.001 4.781 1.00 45.34 196 ILE A N 1
ATOM 1505 C CA . ILE A 1 196 ? 2.556 16.919 5.872 1.00 45.34 196 ILE A CA 1
ATOM 1506 C C . ILE A 1 196 ? 3.358 16.479 7.089 1.00 45.34 196 ILE A C 1
ATOM 1508 O O . ILE A 1 196 ? 3.184 15.372 7.596 1.00 45.34 196 ILE A O 1
ATOM 1512 N N . VAL A 1 197 ? 4.231 17.373 7.548 1.00 52.12 197 VAL A N 1
ATOM 1513 C CA . VAL A 1 197 ? 4.827 17.327 8.884 1.00 52.12 197 VAL A CA 1
ATOM 1514 C C . VAL A 1 197 ? 4.152 18.413 9.694 1.00 52.12 197 VAL A C 1
ATOM 1516 O O . VAL A 1 197 ? 4.401 19.593 9.441 1.00 52.12 197 VAL A O 1
ATOM 1519 N N . ALA A 1 198 ? 3.248 18.042 10.597 1.00 61.53 198 ALA A N 1
ATOM 1520 C CA . ALA A 1 198 ? 2.470 19.028 11.329 1.00 61.53 198 ALA A CA 1
ATOM 1521 C C . ALA A 1 198 ? 1.921 18.491 12.659 1.00 61.53 198 ALA A C 1
ATOM 1523 O O . ALA A 1 198 ? 1.917 17.287 12.906 1.00 61.53 198 ALA A O 1
ATOM 1524 N N . ASP A 1 199 ? 1.471 19.394 13.527 1.00 80.62 199 ASP A N 1
ATOM 1525 C CA . ASP A 1 199 ? 0.742 19.025 14.740 1.00 80.62 199 ASP A CA 1
ATOM 1526 C C . ASP A 1 199 ? -0.663 18.482 14.418 1.00 80.62 199 ASP A C 1
ATOM 1528 O O . ASP A 1 199 ? -1.178 18.630 13.303 1.00 80.62 199 ASP A O 1
ATOM 1532 N N . THR A 1 200 ? -1.297 17.854 15.413 1.00 85.44 200 THR A N 1
ATOM 1533 C CA . THR A 1 200 ? -2.661 17.308 15.304 1.00 85.44 200 THR A CA 1
ATOM 1534 C C . THR A 1 200 ? -3.650 18.305 14.674 1.00 85.44 200 THR A C 1
ATOM 1536 O O . THR A 1 200 ? -4.435 17.936 13.797 1.00 85.44 200 THR A O 1
ATOM 1539 N N . GLN A 1 201 ? -3.603 19.577 15.082 1.00 85.12 201 GLN A N 1
ATOM 1540 C CA . GLN A 1 201 ? -4.531 20.610 14.616 1.00 85.12 201 GLN A CA 1
ATOM 1541 C C . GLN A 1 201 ? -4.334 20.939 13.131 1.00 85.12 201 GLN A C 1
ATOM 1543 O O . GLN A 1 201 ? -5.300 21.043 12.376 1.00 85.12 201 GLN A O 1
ATOM 1548 N N . SER A 1 202 ? -3.086 21.036 12.690 1.00 82.75 202 SER A N 1
ATOM 1549 C CA . SER A 1 202 ? -2.734 21.294 11.298 1.00 82.75 202 SER A CA 1
ATOM 1550 C C . SER A 1 202 ? -3.156 20.148 10.375 1.00 82.75 202 SER A C 1
ATOM 1552 O O . SER A 1 202 ? -3.598 20.396 9.253 1.00 82.75 202 SER A O 1
ATOM 1554 N N . VAL A 1 203 ? -3.071 18.894 10.844 1.00 86.12 203 VAL A N 1
ATOM 1555 C CA . VAL A 1 203 ? -3.582 17.727 10.102 1.00 86.12 203 VAL A CA 1
ATOM 1556 C C . VAL A 1 203 ? -5.102 17.821 9.939 1.00 86.12 203 VAL A C 1
ATOM 1558 O O . VAL A 1 203 ? -5.611 17.623 8.838 1.00 86.12 203 VAL A O 1
ATOM 1561 N N . ILE A 1 204 ? -5.832 18.187 10.998 1.00 89.38 204 ILE A N 1
ATOM 1562 C CA . ILE A 1 204 ? -7.290 18.393 10.940 1.00 89.38 204 ILE A CA 1
ATOM 1563 C C . ILE A 1 204 ? -7.650 19.491 9.928 1.00 89.38 204 ILE A C 1
ATOM 1565 O O . ILE A 1 204 ? -8.581 19.332 9.138 1.00 89.38 204 ILE A O 1
ATOM 1569 N N . GLU A 1 205 ? -6.921 20.607 9.933 1.00 87.69 205 GLU A N 1
ATOM 1570 C CA . GLU A 1 205 ? -7.145 21.709 8.993 1.00 87.69 205 GLU A CA 1
ATOM 1571 C C . GLU A 1 205 ? -6.862 21.319 7.542 1.00 87.69 205 GLU A C 1
ATOM 1573 O O . GLU A 1 205 ? -7.593 21.741 6.645 1.00 87.69 205 GLU A O 1
ATOM 1578 N N . ASP A 1 206 ? -5.833 20.510 7.291 1.00 85.00 206 ASP A N 1
ATOM 1579 C CA . ASP A 1 206 ? -5.558 19.990 5.952 1.00 85.00 206 ASP A CA 1
ATOM 1580 C C . ASP A 1 206 ? -6.645 19.023 5.471 1.00 85.00 206 ASP A C 1
ATOM 1582 O O . ASP A 1 206 ? -7.099 19.142 4.332 1.00 85.00 206 ASP A O 1
ATOM 1586 N N . ILE A 1 207 ? -7.140 18.136 6.343 1.00 89.62 207 ILE A N 1
ATOM 1587 C CA . ILE A 1 207 ? -8.262 17.244 6.013 1.00 89.62 207 ILE A CA 1
ATOM 1588 C C . ILE A 1 207 ? -9.491 18.063 5.607 1.00 89.62 207 ILE A C 1
ATOM 1590 O O . ILE A 1 207 ? -10.125 17.746 4.600 1.00 89.62 207 ILE A O 1
ATOM 1594 N N . LYS A 1 208 ? -9.798 19.142 6.339 1.00 89.50 208 LYS A N 1
ATOM 1595 C CA . LYS A 1 208 ? -10.914 20.047 6.014 1.00 89.50 208 LYS A CA 1
ATOM 1596 C C . LYS A 1 208 ? -10.711 20.739 4.669 1.00 89.50 208 LYS A C 1
ATOM 1598 O O . LYS A 1 208 ? -11.605 20.697 3.835 1.00 89.50 208 LYS A O 1
ATOM 1603 N N . LYS A 1 209 ? -9.512 21.266 4.398 1.00 86.00 209 LYS A N 1
ATOM 1604 C CA . LYS A 1 209 ? -9.180 21.853 3.085 1.00 86.00 209 LYS A CA 1
ATOM 1605 C C . LYS A 1 209 ? -9.322 20.842 1.951 1.00 86.00 209 LYS A C 1
ATOM 1607 O O . LYS A 1 209 ? -9.824 21.187 0.887 1.00 86.00 209 LYS A O 1
ATOM 1612 N N . CYS A 1 210 ? -8.881 19.603 2.169 1.00 83.00 210 CYS A N 1
ATOM 1613 C CA . CYS A 1 210 ? -9.046 18.522 1.205 1.00 83.00 210 CYS A CA 1
ATOM 1614 C C . CYS A 1 210 ? -10.534 18.226 0.959 1.00 83.00 210 CYS A C 1
ATOM 1616 O O . CYS A 1 210 ? -10.952 18.115 -0.194 1.00 83.00 210 CYS A O 1
ATOM 1618 N N . ALA A 1 211 ? -11.338 18.149 2.021 1.00 83.94 211 ALA A N 1
ATOM 1619 C CA . ALA A 1 211 ? -12.780 17.950 1.920 1.00 83.94 211 ALA A CA 1
ATOM 1620 C C . ALA A 1 211 ? -13.469 19.091 1.149 1.00 83.94 211 ALA A C 1
ATOM 1622 O O . ALA A 1 211 ? -14.290 18.821 0.273 1.00 83.94 211 ALA A O 1
ATOM 1623 N N . ASP A 1 212 ? -13.087 20.346 1.406 1.00 84.62 212 ASP A N 1
ATOM 1624 C CA . ASP A 1 212 ? -13.652 21.538 0.757 1.00 84.62 212 ASP A CA 1
ATOM 1625 C C . ASP A 1 212 ? -13.440 21.545 -0.765 1.00 84.62 212 ASP A C 1
ATOM 1627 O O . ASP A 1 212 ? -14.271 22.066 -1.511 1.00 84.62 212 ASP A O 1
ATOM 1631 N N . ILE A 1 213 ? -12.349 20.939 -1.245 1.00 85.62 213 ILE A N 1
ATOM 1632 C CA . ILE A 1 213 ? -12.066 20.786 -2.682 1.00 85.62 213 ILE A CA 1
ATOM 1633 C C . ILE A 1 213 ? -12.593 19.465 -3.267 1.00 85.62 213 ILE A C 1
ATOM 1635 O O . ILE A 1 213 ? -12.257 19.115 -4.397 1.00 85.62 213 ILE A O 1
ATOM 1639 N N . GLY A 1 214 ? -13.425 18.734 -2.517 1.00 81.25 214 GLY A N 1
ATOM 1640 C CA . GLY A 1 214 ? -14.113 17.526 -2.974 1.00 81.25 214 GLY A CA 1
ATOM 1641 C C . GLY A 1 214 ? -13.313 16.229 -2.845 1.00 81.25 214 GLY A C 1
ATOM 1642 O O . GLY A 1 214 ? -13.736 15.205 -3.383 1.00 81.25 214 GLY A O 1
ATOM 1643 N N . ILE A 1 215 ? -12.175 16.228 -2.140 1.00 81.62 215 ILE A N 1
ATOM 1644 C CA . ILE A 1 215 ? -11.461 14.982 -1.837 1.00 81.62 215 ILE A CA 1
ATOM 1645 C C . ILE A 1 215 ? -12.264 14.214 -0.789 1.00 81.62 215 ILE A C 1
ATOM 1647 O O . ILE A 1 215 ? -12.577 14.731 0.280 1.00 81.62 215 ILE A O 1
ATOM 1651 N N . HIS A 1 216 ? -12.579 12.959 -1.092 1.00 83.44 216 HIS A N 1
ATOM 1652 C CA . HIS A 1 216 ? -13.361 12.084 -0.217 1.00 83.44 216 HIS A CA 1
ATOM 1653 C C . HIS A 1 216 ? -12.530 10.957 0.410 1.00 83.44 216 HIS A C 1
ATOM 1655 O O . HIS A 1 216 ? -13.018 10.326 1.346 1.00 83.44 216 HIS A O 1
ATOM 1661 N N . GLN A 1 217 ? -11.293 10.727 -0.057 1.00 86.38 217 GLN A N 1
ATOM 1662 C CA . GLN A 1 217 ? -10.365 9.747 0.509 1.00 86.38 217 GLN A CA 1
ATOM 1663 C C . GLN A 1 217 ? -8.932 10.293 0.606 1.00 86.38 217 GLN A C 1
ATOM 1665 O O . GLN A 1 217 ? -8.390 10.823 -0.366 1.00 86.38 217 GLN A O 1
ATOM 1670 N N . LEU A 1 218 ? -8.292 10.089 1.760 1.00 89.81 218 LEU A N 1
ATOM 1671 C CA . LEU A 1 218 ? -6.882 10.407 2.000 1.00 89.81 218 LEU A CA 1
ATOM 1672 C C . LEU A 1 218 ? -6.110 9.152 2.405 1.00 89.81 218 LEU A C 1
ATOM 1674 O O . LEU A 1 218 ? -6.583 8.375 3.231 1.00 89.81 218 LEU A O 1
ATOM 1678 N N . THR A 1 219 ? -4.920 8.967 1.827 1.00 88.88 219 THR A N 1
ATOM 1679 C CA . THR A 1 219 ? -4.016 7.862 2.171 1.00 88.88 219 THR A CA 1
ATOM 1680 C C . THR A 1 219 ? -2.718 8.399 2.754 1.00 88.88 219 THR A C 1
ATOM 1682 O O . THR A 1 219 ? -2.044 9.206 2.110 1.00 88.88 219 THR A O 1
ATOM 1685 N N . TYR A 1 220 ? -2.344 7.915 3.934 1.00 89.19 220 TYR A N 1
ATOM 1686 C CA . TYR A 1 220 ? -1.169 8.367 4.673 1.00 89.19 220 TYR A CA 1
ATOM 1687 C C . TYR A 1 220 ? -0.032 7.339 4.650 1.00 89.19 220 TYR A C 1
ATOM 1689 O O . TYR A 1 220 ? -0.281 6.141 4.690 1.00 89.19 220 TYR A O 1
ATOM 1697 N N . ASP A 1 221 ? 1.215 7.796 4.577 1.00 83.50 221 ASP A N 1
ATOM 1698 C CA . ASP A 1 221 ? 2.435 6.989 4.744 1.00 83.50 221 ASP A CA 1
ATOM 1699 C C . ASP A 1 221 ? 3.093 7.302 6.097 1.00 83.50 221 ASP A C 1
ATOM 1701 O O . ASP A 1 221 ? 2.917 8.407 6.620 1.00 83.50 221 ASP A O 1
ATOM 1705 N N . PHE A 1 222 ? 3.855 6.355 6.645 1.00 80.31 222 PHE A N 1
ATOM 1706 C CA . PHE A 1 222 ? 4.459 6.478 7.972 1.00 80.31 222 PHE A CA 1
ATOM 1707 C C . PHE A 1 222 ? 5.894 7.024 7.917 1.00 80.31 222 PHE A C 1
ATOM 1709 O O . PHE A 1 222 ? 6.654 6.683 7.006 1.00 80.31 222 PHE A O 1
ATOM 1716 N N . PRO A 1 223 ? 6.319 7.818 8.920 1.00 65.12 223 PRO A N 1
ATOM 1717 C CA . PRO A 1 223 ? 7.695 8.320 9.017 1.00 65.12 223 PRO A CA 1
ATOM 1718 C C . PRO A 1 223 ? 8.737 7.249 9.328 1.00 65.12 223 PRO A C 1
ATOM 1720 O O . PRO A 1 223 ? 9.935 7.507 9.234 1.00 65.12 223 PRO A O 1
ATOM 1723 N N . THR A 1 224 ? 8.272 6.116 9.842 1.00 74.62 224 THR A N 1
ATOM 1724 C CA . THR A 1 224 ? 9.033 5.201 10.685 1.00 74.62 224 THR A CA 1
ATOM 1725 C C . THR A 1 224 ? 8.731 3.765 10.270 1.00 74.62 224 THR A C 1
ATOM 1727 O O . THR A 1 224 ? 7.594 3.468 9.896 1.00 74.62 224 THR A O 1
ATOM 1730 N N . PRO A 1 225 ? 9.729 2.868 10.287 1.00 73.12 225 PRO A N 1
ATOM 1731 C CA . PRO A 1 225 ? 9.486 1.441 10.137 1.00 73.12 225 PRO A CA 1
ATOM 1732 C C . PRO A 1 225 ? 9.037 0.779 11.453 1.00 73.12 225 PRO A C 1
ATOM 1734 O O . PRO A 1 225 ? 8.669 -0.390 11.421 1.00 73.12 225 PRO A O 1
ATOM 1737 N N . ASP A 1 226 ? 9.074 1.484 12.594 1.00 86.69 226 ASP A N 1
ATOM 1738 C CA . ASP A 1 226 ? 8.688 0.933 13.899 1.00 86.69 226 ASP A CA 1
ATOM 1739 C C . ASP A 1 226 ? 7.170 0.708 13.982 1.00 86.69 226 ASP A C 1
ATOM 1741 O O . ASP A 1 226 ? 6.366 1.635 13.846 1.00 86.69 226 ASP A O 1
ATOM 1745 N N . ILE A 1 227 ? 6.771 -0.542 14.207 1.00 90.25 227 ILE A N 1
ATOM 1746 C CA . ILE A 1 227 ? 5.368 -0.962 14.167 1.00 90.25 227 ILE A CA 1
ATOM 1747 C C . ILE A 1 227 ? 4.579 -0.474 15.378 1.00 90.25 227 ILE A C 1
ATOM 1749 O O . ILE A 1 227 ? 3.408 -0.124 15.229 1.00 90.25 227 ILE A O 1
ATOM 1753 N N . GLU A 1 228 ? 5.188 -0.435 16.565 1.00 91.44 228 GLU A N 1
ATOM 1754 C CA . GLU A 1 228 ? 4.522 0.099 17.758 1.00 91.44 228 GLU A CA 1
ATOM 1755 C C . GLU A 1 228 ? 4.228 1.584 17.558 1.00 91.44 228 GLU A C 1
ATOM 1757 O O . GLU A 1 228 ? 3.144 2.073 17.872 1.00 91.44 228 GLU A O 1
ATOM 1762 N N . GLU A 1 229 ? 5.176 2.305 16.968 1.00 90.81 229 GLU A N 1
ATOM 1763 C CA . GLU A 1 229 ? 5.009 3.708 16.634 1.00 90.81 229 GLU A CA 1
ATOM 1764 C C . GLU A 1 229 ? 3.928 3.935 15.570 1.00 90.81 229 GLU A C 1
ATOM 1766 O O . GLU A 1 229 ? 3.079 4.812 15.745 1.00 90.81 229 GLU A O 1
ATOM 1771 N N . CYS A 1 230 ? 3.900 3.112 14.517 1.00 91.94 230 CYS A N 1
ATOM 1772 C CA . CYS A 1 230 ? 2.853 3.157 13.497 1.00 91.94 230 CYS A CA 1
ATOM 1773 C C . CYS A 1 230 ? 1.456 2.902 14.089 1.00 91.94 230 CYS A C 1
ATOM 1775 O O . CYS A 1 230 ? 0.511 3.614 13.752 1.00 91.94 230 CYS A O 1
ATOM 1777 N N . ILE A 1 231 ? 1.320 1.928 14.995 1.00 94.19 231 ILE A N 1
ATOM 1778 C CA . ILE A 1 231 ? 0.044 1.618 15.660 1.00 94.19 231 ILE A CA 1
ATOM 1779 C C . ILE A 1 231 ? -0.398 2.764 16.574 1.00 94.19 231 ILE A C 1
ATOM 1781 O O . ILE A 1 231 ? -1.545 3.190 16.487 1.00 94.19 231 ILE A O 1
ATOM 1785 N N . ARG A 1 232 ? 0.505 3.359 17.365 1.00 93.94 232 ARG A N 1
ATOM 1786 C CA . ARG A 1 232 ? 0.161 4.547 18.172 1.00 93.94 232 ARG A CA 1
ATOM 1787 C C . ARG A 1 232 ? -0.345 5.707 17.315 1.00 93.94 232 ARG A C 1
ATOM 1789 O O . ARG A 1 232 ? -1.237 6.439 17.736 1.00 93.94 232 ARG A O 1
ATOM 1796 N N . ILE A 1 233 ? 0.220 5.890 16.118 1.00 93.31 233 ILE A N 1
ATOM 1797 C CA . ILE A 1 233 ? -0.255 6.903 15.166 1.00 93.31 233 ILE A CA 1
ATOM 1798 C C . ILE A 1 233 ? -1.674 6.572 14.688 1.00 93.31 233 ILE A C 1
ATOM 1800 O O . ILE A 1 233 ? -2.506 7.477 14.648 1.00 93.31 233 ILE A O 1
ATOM 1804 N N . LEU A 1 234 ? -1.966 5.308 14.355 1.00 94.62 234 LEU A N 1
ATOM 1805 C CA . LEU A 1 234 ? -3.314 4.870 13.973 1.00 94.62 234 LEU A CA 1
ATOM 1806 C C . LEU A 1 234 ? -4.333 5.141 15.087 1.00 94.62 234 LEU A C 1
ATOM 1808 O O . LEU A 1 234 ? -5.375 5.744 14.831 1.00 94.62 234 LEU A O 1
ATOM 1812 N N . GLU A 1 235 ? -4.012 4.743 16.318 1.00 95.62 235 GLU A N 1
ATOM 1813 C CA . GLU A 1 235 ? -4.868 4.935 17.493 1.00 95.62 235 GLU A CA 1
ATOM 1814 C C . GLU A 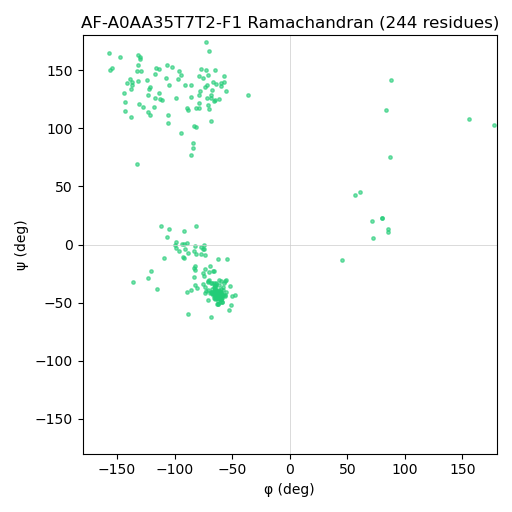1 235 ? -5.128 6.424 17.748 1.00 95.62 235 GLU A C 1
ATOM 1816 O O . GLU A 1 235 ? -6.279 6.853 17.832 1.00 95.62 235 GLU A O 1
ATOM 1821 N N . HIS A 1 236 ? -4.077 7.252 17.762 1.00 95.00 236 HIS A N 1
ATOM 1822 C CA . HIS A 1 236 ? -4.220 8.703 17.921 1.00 95.00 236 HIS A CA 1
ATOM 1823 C C . HIS A 1 236 ? -5.051 9.327 16.798 1.00 95.00 236 HIS A C 1
ATOM 1825 O O . HIS A 1 236 ? -5.893 10.193 17.047 1.00 95.00 236 HIS A O 1
ATOM 1831 N N . PHE A 1 237 ? -4.851 8.883 15.554 1.00 95.31 237 PHE A N 1
ATOM 1832 C CA . PHE A 1 237 ? -5.621 9.377 14.419 1.00 95.31 237 PHE A CA 1
ATOM 1833 C C . PHE A 1 237 ? -7.109 9.038 14.570 1.00 95.31 237 PHE A C 1
ATOM 1835 O O . PHE A 1 237 ? -7.955 9.916 14.386 1.00 95.31 237 PHE A O 1
ATOM 1842 N N . ALA A 1 238 ? -7.434 7.799 14.944 1.00 95.62 238 ALA A N 1
ATOM 1843 C CA . ALA A 1 238 ? -8.807 7.355 15.163 1.00 95.62 238 ALA A CA 1
ATOM 1844 C C . ALA A 1 238 ? -9.478 8.096 16.332 1.00 95.62 238 ALA A C 1
ATOM 1846 O O . ALA A 1 238 ? -10.642 8.480 16.235 1.00 95.62 238 ALA A O 1
ATOM 1847 N N . GLU A 1 239 ? -8.747 8.342 17.421 1.00 96.12 239 GLU A N 1
ATOM 1848 C CA . GLU A 1 239 ? -9.299 8.963 18.627 1.00 96.12 239 GLU A CA 1
ATOM 1849 C C . GLU A 1 239 ? -9.418 10.488 18.550 1.00 96.12 239 GLU A C 1
ATOM 1851 O O . GLU A 1 239 ? -10.348 11.066 19.120 1.00 96.12 239 GLU A O 1
ATOM 1856 N N . LYS A 1 240 ? -8.444 11.161 17.926 1.00 95.56 240 LYS A N 1
ATOM 1857 C CA . LYS A 1 240 ? -8.292 12.624 18.011 1.00 95.56 240 LYS A CA 1
ATOM 1858 C C . LYS A 1 240 ? -8.495 13.330 16.681 1.00 95.56 240 LYS A C 1
ATOM 1860 O O . LYS A 1 240 ? -9.079 14.410 16.664 1.00 95.56 240 LYS A O 1
ATOM 1865 N N . VAL A 1 241 ? -8.022 12.746 15.581 1.00 94.19 241 VAL A N 1
ATOM 1866 C CA . VAL A 1 241 ? -7.997 13.420 14.275 1.00 94.19 241 VAL A CA 1
ATOM 1867 C C . VAL A 1 241 ? -9.300 13.190 13.519 1.00 94.19 241 VAL A C 1
ATOM 1869 O O . VAL A 1 241 ? -10.012 14.149 13.223 1.00 94.19 241 VAL A O 1
ATOM 1872 N N . ALA A 1 242 ? -9.644 11.932 13.238 1.00 92.62 242 ALA A N 1
ATOM 1873 C CA . ALA A 1 242 ? -10.808 11.585 12.427 1.00 92.62 242 ALA A CA 1
ATOM 1874 C C . ALA A 1 242 ? -12.130 12.172 12.972 1.00 92.62 242 ALA A C 1
ATOM 1876 O O . ALA A 1 242 ? -12.875 12.748 12.171 1.00 92.62 242 ALA A O 1
ATOM 1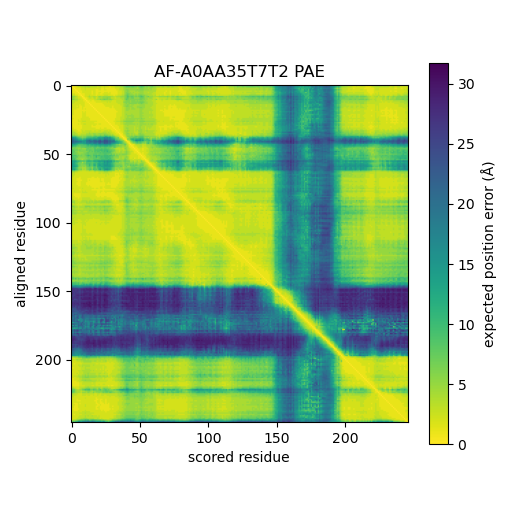877 N N . PRO A 1 243 ? -12.419 12.140 14.293 1.00 93.50 243 PRO A N 1
ATOM 1878 C CA . PRO A 1 243 ? -13.641 12.732 14.839 1.00 93.50 243 PRO A CA 1
ATOM 1879 C C . PRO A 1 243 ? -13.671 14.264 14.743 1.00 93.50 243 PRO A C 1
ATOM 1881 O O . PRO A 1 243 ? -14.734 14.843 14.550 1.00 93.50 243 PRO A O 1
ATOM 1884 N N . ALA A 1 244 ? -12.518 14.930 14.861 1.00 92.12 244 ALA A N 1
ATOM 1885 C CA . ALA A 1 244 ? -12.414 16.393 14.819 1.00 92.12 244 ALA A CA 1
ATOM 1886 C C . ALA A 1 244 ? -12.390 16.972 13.389 1.00 92.12 244 ALA A C 1
ATOM 1888 O O . ALA A 1 244 ? -12.622 18.173 13.185 1.00 92.12 244 ALA A O 1
ATOM 1889 N N . ALA A 1 245 ? -12.076 16.121 12.410 1.00 86.31 245 ALA A N 1
ATOM 1890 C CA . ALA A 1 245 ? -12.045 16.444 10.990 1.00 86.31 245 ALA A CA 1
ATOM 1891 C C . ALA A 1 245 ? -13.336 16.074 10.233 1.00 86.31 245 ALA A C 1
ATOM 1893 O O . ALA A 1 245 ? -13.438 16.395 9.048 1.00 86.31 245 ALA A O 1
ATOM 1894 N N . SER A 1 246 ? -14.282 15.401 10.899 1.00 76.31 246 SER A N 1
ATOM 1895 C CA . SER A 1 246 ? -15.585 15.009 10.338 1.00 76.31 246 SER A CA 1
ATOM 1896 C C . SER A 1 246 ? -16.594 16.154 10.291 1.00 76.31 246 SER A C 1
ATOM 1898 O O . SER A 1 246 ? -16.491 17.083 11.125 1.00 76.31 246 SER A O 1
#

Sequence (246 aa):
MQYGFCLPNTMDGDELSRFARNAEELGFESVWIGDHIVLPTASTNQYPYTPDGSFRRPHEAPFLETLTVLAYVAACTSSIRIGSTVVIVPYRNPVLQAKIFASLDVLSKGRAVCGVGVGWLEKEFETLDVPYSERGPMTNEWLEIFTNPVERTRTRVEAEGRRHDDITISLKRSLHISDIGVSGGGSGGNTTGAGIVADTQSVIEDIKKCADIGIHQLTYDFPTPDIEECIRILEHFAEKVAPAAS

InterPro domains:
  IPR011251 Luciferase-like domain [PF00296] (12-164)
  IPR036661 Luciferase-like domain superfamily [G3DSA:3.20.20.30] (1-149)
  IPR036661 Luciferase-like domain superfamily [SSF51679] (1-243)
  IPR051260 Diverse substrate monooxygenases [PTHR30011] (12-148)

pLDDT: mean 77.29, std 19.59, range [30.23, 98.31]

Solvent-accessible surface area (backbone atoms only — not comparable to full-atom values): 14142 Å² total; per-residue (Å²): 121,42,44,28,37,42,62,66,62,59,88,50,66,66,59,52,39,49,53,54,36,51,42,38,75,67,64,37,52,31,39,29,38,52,55,60,94,61,69,59,91,57,92,48,64,59,32,89,80,37,98,76,7,50,59,89,68,64,55,84,58,63,72,69,55,40,72,62,50,50,50,52,47,35,74,58,49,87,76,47,25,39,32,32,65,28,37,40,49,66,79,51,65,58,72,58,48,42,51,50,52,57,49,41,22,62,72,35,71,72,26,55,41,90,32,77,32,56,71,68,60,58,68,48,26,63,74,69,75,38,66,63,90,44,22,61,64,48,35,53,56,37,52,49,60,59,46,55,62,35,65,70,44,46,59,49,40,55,74,70,70,62,76,89,83,77,75,78,75,74,53,76,29,38,46,39,58,64,80,77,78,59,92,64,95,78,84,78,86,64,88,90,66,64,45,48,72,36,41,68,67,55,50,28,52,50,50,42,55,40,44,76,74,68,49,54,39,46,31,35,34,70,78,53,64,51,63,70,60,50,47,52,50,52,53,47,36,55,72,58,35,54,69,72,44,102